Protein AF-A0A1G2ZWZ6-F1 (afdb_monomer_lite)

pLDDT: mean 87.04, std 11.81, range [47.56, 98.06]

Sequence (211 aa):
MNRKRKIIVVSAIGILALVLTTAWSVLAGAAWPPEPYQPCSLTGMWTVTSPQFGPGEFGVASYGTEDPTTGRVAGIVQSLGADPSFGGLAPDSEWMLPQYVTFVRTGHDTFQKTGIFYATNSAKPRAAVAWIFVLNLAAKFTDPDIYEWNGTLSVYSAVEHPGHVFGNLPDQDQDGDGLPDEGQQPILCMPMNGVCHRIGLLPPCEPTPIP

Structure (mmCIF, N/CA/C/O backbone):
data_AF-A0A1G2ZWZ6-F1
#
_entry.id   AF-A0A1G2ZWZ6-F1
#
loop_
_atom_site.group_PDB
_atom_site.id
_atom_site.type_symbol
_atom_site.label_atom_id
_atom_site.label_alt_id
_atom_site.label_comp_id
_atom_site.label_asym_id
_atom_site.label_entity_id
_atom_site.label_seq_id
_atom_site.pdbx_PDB_ins_code
_atom_site.Cartn_x
_atom_site.Cartn_y
_atom_site.Cartn_z
_atom_site.occupancy
_atom_site.B_iso_or_equiv
_atom_site.auth_seq_id
_atom_site.auth_comp_id
_atom_site.auth_asym_id
_atom_site.auth_atom_id
_atom_site.pdbx_PDB_model_num
ATOM 1 N N . MET A 1 1 ? -20.714 -4.293 75.282 1.00 58.47 1 MET A N 1
ATOM 2 C CA . MET A 1 1 ? -20.761 -3.054 74.465 1.00 58.47 1 MET A CA 1
ATOM 3 C C . MET A 1 1 ? -22.093 -2.339 74.697 1.00 58.47 1 MET A C 1
ATOM 5 O O . MET A 1 1 ? -23.129 -2.950 74.465 1.00 58.47 1 MET A O 1
ATOM 9 N N . ASN A 1 2 ? -22.076 -1.104 75.218 1.00 80.75 2 ASN A N 1
ATOM 10 C CA . ASN A 1 2 ? -23.279 -0.388 75.676 1.00 80.75 2 ASN A CA 1
ATOM 11 C C . ASN A 1 2 ? -24.214 -0.015 74.499 1.00 80.75 2 ASN A C 1
ATOM 13 O O . ASN A 1 2 ? -23.728 0.248 73.398 1.00 80.75 2 ASN A O 1
ATOM 17 N N . ARG A 1 3 ? -25.540 0.010 74.716 1.00 79.81 3 ARG A N 1
ATOM 18 C CA . ARG A 1 3 ? -26.595 0.153 73.680 1.00 79.81 3 ARG A CA 1
ATOM 19 C C . ARG A 1 3 ? -26.361 1.347 72.743 1.00 79.81 3 ARG A C 1
ATOM 21 O O . ARG A 1 3 ? -26.562 1.230 71.540 1.00 79.81 3 ARG A O 1
ATOM 28 N N . LYS A 1 4 ? -25.821 2.445 73.279 1.00 78.56 4 LYS A N 1
ATOM 29 C CA . LYS A 1 4 ? -25.440 3.655 72.528 1.00 78.56 4 LYS A CA 1
ATOM 30 C C . LYS A 1 4 ? -24.366 3.394 71.461 1.00 78.56 4 LYS A C 1
ATOM 32 O O . LYS A 1 4 ? -24.477 3.881 70.345 1.00 78.56 4 LYS A O 1
ATOM 37 N N . ARG A 1 5 ? -23.359 2.568 71.770 1.00 77.88 5 ARG A N 1
ATOM 38 C CA . ARG A 1 5 ? -22.248 2.252 70.855 1.00 77.88 5 ARG A CA 1
ATOM 39 C C .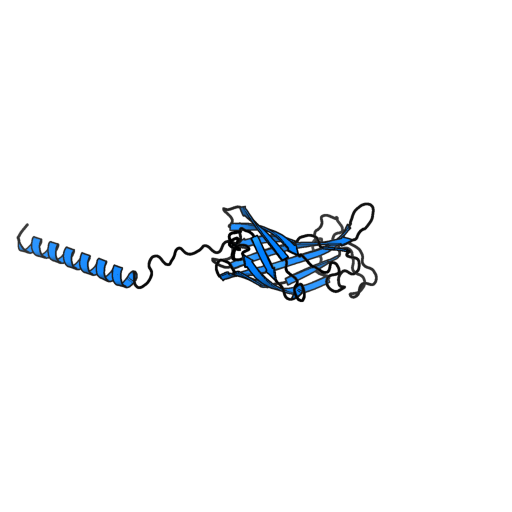 ARG A 1 5 ? -22.704 1.363 69.691 1.00 77.88 5 ARG A C 1
ATOM 41 O O . ARG A 1 5 ? -22.204 1.516 68.588 1.00 77.88 5 ARG A O 1
ATOM 48 N N . LYS A 1 6 ? -23.689 0.482 69.921 1.00 80.81 6 LYS A N 1
ATOM 49 C CA . LYS A 1 6 ? -24.314 -0.331 68.861 1.00 80.81 6 LYS A CA 1
ATOM 50 C C . LYS A 1 6 ? -25.102 0.530 67.870 1.00 80.81 6 LYS A C 1
ATOM 52 O O . LYS A 1 6 ? -24.969 0.327 66.672 1.00 80.81 6 LYS A O 1
ATOM 57 N N . ILE A 1 7 ? -25.868 1.504 68.366 1.00 85.06 7 ILE A N 1
ATOM 58 C CA . ILE A 1 7 ? -26.659 2.410 67.519 1.00 85.06 7 ILE A CA 1
ATOM 59 C C . ILE A 1 7 ? -25.743 3.232 66.605 1.00 85.06 7 ILE A C 1
ATOM 61 O O . ILE A 1 7 ? -25.972 3.272 65.404 1.00 85.06 7 ILE A O 1
ATOM 65 N N . ILE A 1 8 ? -24.658 3.797 67.147 1.00 86.25 8 ILE A N 1
ATOM 66 C CA . ILE A 1 8 ? -23.698 4.594 66.365 1.00 86.25 8 ILE A CA 1
ATOM 67 C C . ILE A 1 8 ? -23.077 3.774 65.227 1.00 86.25 8 ILE A C 1
ATOM 69 O O . ILE A 1 8 ? -22.993 4.256 64.103 1.00 86.25 8 ILE A O 1
ATOM 73 N N . VAL A 1 9 ? -22.679 2.527 65.498 1.00 87.06 9 VAL A N 1
ATOM 74 C CA . VAL A 1 9 ? -22.079 1.652 64.479 1.00 87.06 9 VAL A CA 1
ATOM 75 C C . VAL A 1 9 ? -23.081 1.320 63.371 1.00 87.06 9 VAL A C 1
ATOM 77 O O . VAL A 1 9 ? -22.736 1.408 62.198 1.00 87.06 9 VAL A O 1
ATOM 80 N N . VAL A 1 10 ? -24.328 0.996 63.721 1.00 86.69 10 VAL A N 1
ATOM 81 C CA . VAL A 1 10 ? -25.367 0.678 62.727 1.00 86.69 10 VAL A CA 1
ATOM 82 C C . VAL A 1 10 ? -25.710 1.900 61.873 1.00 86.69 10 VAL A C 1
ATOM 84 O O . VAL A 1 10 ? -25.814 1.779 60.655 1.00 86.69 10 VAL A O 1
ATOM 87 N N . SER A 1 11 ? -25.818 3.087 62.475 1.00 85.94 11 SER A N 1
ATOM 88 C CA . SER A 1 11 ? -26.051 4.330 61.734 1.00 85.94 11 SER A CA 1
ATOM 89 C C . SER A 1 11 ? -24.886 4.680 60.807 1.00 85.94 11 SER A C 1
ATOM 91 O O . SER A 1 11 ? -25.125 5.074 59.671 1.00 85.94 11 SER A O 1
ATOM 93 N N . ALA A 1 12 ? -23.637 4.489 61.243 1.00 89.12 12 ALA A N 1
ATOM 94 C CA . ALA A 1 12 ? -22.463 4.728 60.404 1.00 89.12 12 ALA A CA 1
ATOM 95 C C . ALA A 1 12 ? -22.416 3.782 59.194 1.00 89.12 12 ALA A C 1
ATOM 97 O O . ALA A 1 12 ? -22.146 4.230 58.083 1.00 89.12 12 ALA A O 1
ATOM 98 N N . ILE A 1 13 ? -22.742 2.498 59.387 1.00 90.50 13 ILE A N 1
ATOM 99 C CA . ILE A 1 13 ? -22.841 1.522 58.290 1.00 90.50 13 ILE A CA 1
ATOM 100 C C . ILE A 1 13 ? -23.967 1.908 57.326 1.00 90.50 13 ILE A C 1
ATOM 102 O O . ILE A 1 13 ? -23.766 1.879 56.115 1.00 90.50 13 ILE A O 1
ATOM 106 N N . GLY A 1 14 ? -25.128 2.315 57.849 1.00 90.75 14 GLY A N 1
ATOM 107 C CA . GLY A 1 14 ? -26.258 2.757 57.030 1.00 90.75 14 GLY A CA 1
ATOM 108 C C . GLY A 1 14 ? -25.926 3.983 56.178 1.00 90.75 14 GLY A C 1
ATOM 109 O O . GLY A 1 14 ? -26.213 3.994 54.985 1.00 90.75 14 GLY A O 1
ATOM 110 N N . ILE A 1 15 ? -25.259 4.982 56.761 1.00 89.12 15 ILE A N 1
ATOM 111 C CA . ILE A 1 15 ? -24.816 6.184 56.039 1.00 89.12 15 ILE A CA 1
ATOM 112 C C . ILE A 1 15 ? -23.763 5.822 54.988 1.00 89.12 15 ILE A C 1
ATOM 114 O O . ILE A 1 15 ? -23.860 6.284 53.856 1.00 89.12 15 ILE A O 1
ATOM 118 N N . LEU A 1 16 ? -22.793 4.967 55.320 1.00 90.19 16 LEU A N 1
ATOM 119 C CA . LEU A 1 16 ? -21.757 4.548 54.375 1.00 90.19 16 LEU A CA 1
ATOM 120 C C . LEU A 1 16 ? -22.353 3.792 53.178 1.00 90.19 16 LEU A C 1
ATOM 122 O O . LEU A 1 16 ? -21.988 4.065 52.039 1.00 90.19 16 LEU A O 1
ATOM 126 N N . ALA A 1 17 ? -23.307 2.890 53.422 1.00 86.88 17 ALA A N 1
ATOM 127 C CA . ALA A 1 17 ? -24.022 2.181 52.365 1.00 86.88 17 ALA A CA 1
ATOM 128 C C . ALA A 1 17 ? -24.838 3.140 51.482 1.00 86.88 17 ALA A C 1
ATOM 130 O O . ALA A 1 17 ? -24.852 2.999 50.258 1.00 86.88 17 ALA A O 1
ATOM 131 N N . LEU A 1 18 ? -25.474 4.148 52.085 1.00 86.75 18 LEU A N 1
ATOM 132 C CA . LEU A 1 18 ? -26.219 5.169 51.351 1.00 86.75 18 LEU A CA 1
ATOM 133 C C . LEU A 1 18 ? -25.292 6.015 50.464 1.00 86.75 18 LEU A C 1
ATOM 135 O O . LEU A 1 18 ? -25.601 6.239 49.298 1.00 86.75 18 LEU A O 1
ATOM 139 N N . VAL A 1 19 ? -24.135 6.438 50.984 1.00 86.00 19 VAL A N 1
ATOM 140 C CA . VAL A 1 19 ? -23.128 7.201 50.224 1.00 86.00 19 VAL A CA 1
ATOM 141 C C . VAL A 1 19 ? -22.539 6.362 49.092 1.00 86.00 19 VAL A C 1
ATOM 143 O O . VAL A 1 19 ? -22.418 6.857 47.979 1.00 86.00 19 VAL A O 1
ATOM 146 N N . LEU A 1 20 ? -22.225 5.087 49.331 1.00 84.44 20 LEU A N 1
ATOM 147 C CA . LEU A 1 20 ? -21.693 4.199 48.294 1.00 84.44 20 LEU A CA 1
ATOM 148 C C . LEU A 1 20 ? -22.701 3.965 47.166 1.00 84.44 20 LEU A C 1
ATOM 150 O O . LEU A 1 20 ? -22.334 4.032 46.000 1.00 84.44 20 LEU A O 1
ATOM 154 N N . THR A 1 21 ? -23.973 3.735 47.491 1.00 79.44 21 THR A N 1
ATOM 155 C CA . THR A 1 21 ? -25.019 3.487 46.482 1.00 79.44 21 THR A CA 1
ATOM 156 C C . THR A 1 21 ? -25.385 4.743 45.696 1.00 79.44 21 THR A C 1
ATOM 158 O O . THR A 1 21 ? -25.567 4.672 44.481 1.00 79.44 21 THR A O 1
ATOM 161 N N . THR A 1 22 ? -25.438 5.906 46.347 1.00 77.31 22 THR A N 1
ATOM 162 C CA . THR A 1 22 ? -25.674 7.189 45.662 1.00 77.31 22 THR A CA 1
ATOM 163 C C . THR A 1 22 ? -24.477 7.621 44.822 1.00 77.31 22 THR A C 1
ATOM 165 O O . THR A 1 22 ? -24.669 7.980 43.665 1.00 77.31 22 THR A O 1
ATOM 168 N N . ALA A 1 23 ? -23.247 7.505 45.333 1.00 74.94 23 ALA A N 1
ATOM 169 C CA . ALA A 1 23 ? -22.037 7.752 44.551 1.00 74.94 23 ALA A CA 1
ATOM 170 C C . ALA A 1 23 ? -21.949 6.809 43.345 1.00 74.94 23 ALA A C 1
ATOM 172 O O . ALA A 1 23 ? -21.650 7.260 42.246 1.00 74.94 23 ALA A O 1
ATOM 173 N N . TRP A 1 24 ? -22.287 5.527 43.520 1.00 70.94 24 TRP A N 1
ATOM 174 C CA . TRP A 1 24 ? -22.346 4.570 42.417 1.00 70.94 24 TRP A CA 1
ATOM 175 C C . TRP A 1 24 ? -23.413 4.939 41.389 1.00 70.94 24 TRP A C 1
ATOM 177 O O . TRP A 1 24 ? -23.147 4.876 40.201 1.00 70.94 24 TRP A O 1
ATOM 187 N N . SER A 1 25 ? -24.595 5.383 41.820 1.00 69.69 25 SER A N 1
ATOM 188 C CA . SER A 1 25 ? -25.680 5.781 40.910 1.00 69.69 25 SER A CA 1
ATOM 189 C C . SER A 1 25 ? -25.368 7.067 40.135 1.00 69.69 25 SER A C 1
ATOM 191 O O . SER A 1 25 ? -25.811 7.221 39.002 1.00 69.69 25 SER A O 1
ATOM 193 N N . VAL A 1 26 ? -24.592 7.983 40.727 1.00 69.56 26 VAL A N 1
ATOM 194 C CA . VAL A 1 26 ? -24.109 9.202 40.059 1.00 69.56 26 VAL A CA 1
ATOM 195 C C . VAL A 1 26 ? -22.955 8.886 39.104 1.00 69.56 26 VAL A C 1
ATOM 197 O O . VAL A 1 26 ? -22.936 9.397 37.989 1.00 69.56 26 VAL A O 1
ATOM 200 N N . LEU A 1 27 ? -22.016 8.021 39.504 1.00 64.56 27 LEU A N 1
ATOM 201 C CA . LEU A 1 27 ? -20.898 7.585 38.657 1.00 64.56 27 LEU A CA 1
ATOM 202 C C . LEU A 1 27 ? -21.343 6.662 37.514 1.00 64.56 27 LEU A C 1
ATOM 204 O O . LEU A 1 27 ? -20.757 6.702 36.440 1.00 64.56 27 LEU A O 1
ATOM 208 N N . ALA A 1 28 ? -22.385 5.858 37.726 1.00 60.25 28 ALA A N 1
ATOM 209 C CA . ALA A 1 28 ? -22.992 4.991 36.717 1.00 60.25 28 ALA A CA 1
ATOM 210 C C . ALA A 1 28 ? -24.058 5.711 35.868 1.00 60.25 28 ALA A C 1
ATOM 212 O O . ALA A 1 28 ? -24.811 5.058 35.143 1.00 60.25 28 ALA A O 1
ATOM 213 N N . GLY A 1 29 ? -24.149 7.044 35.964 1.00 47.81 29 GLY A N 1
ATOM 214 C CA . GLY A 1 29 ? -25.041 7.854 35.145 1.00 47.81 29 GLY A CA 1
ATOM 215 C C . GLY A 1 29 ? -24.863 7.565 33.650 1.00 47.81 29 GLY A C 1
ATOM 216 O O . GLY A 1 29 ? -23.760 7.658 33.127 1.00 47.81 29 GLY A O 1
ATOM 217 N N . ALA A 1 30 ? -25.982 7.216 33.004 1.00 51.56 30 ALA A N 1
ATOM 218 C CA . ALA A 1 30 ? -26.191 7.062 31.561 1.00 51.56 30 ALA A CA 1
ATOM 219 C C . ALA A 1 30 ? -25.084 6.307 30.787 1.00 51.56 30 ALA A C 1
ATOM 221 O O . ALA A 1 30 ? -24.327 6.919 30.043 1.00 51.56 30 ALA A O 1
ATOM 222 N N . ALA A 1 31 ? -25.105 4.969 30.885 1.00 54.91 31 ALA A N 1
ATOM 223 C CA . ALA A 1 31 ? -24.319 4.001 30.095 1.00 54.91 31 ALA A CA 1
ATOM 224 C C . ALA A 1 31 ? -22.968 3.565 30.696 1.00 54.91 31 ALA A C 1
ATOM 226 O O . ALA A 1 31 ? -21.911 3.723 30.087 1.00 54.91 31 ALA A O 1
ATOM 227 N N . TRP A 1 32 ? -23.021 2.931 31.877 1.00 47.56 32 TRP A N 1
ATOM 228 C CA . TRP A 1 32 ? -21.971 2.014 32.338 1.00 47.56 32 TRP A CA 1
ATOM 229 C C . TRP A 1 32 ? -22.519 0.567 32.383 1.00 47.56 32 TRP A C 1
ATOM 231 O O . TRP A 1 32 ? -23.500 0.330 33.091 1.00 47.56 32 TRP A O 1
ATOM 241 N N . PRO A 1 33 ? -21.915 -0.408 31.675 1.00 52.69 33 PRO A N 1
ATOM 242 C CA . PRO A 1 33 ? -20.754 -0.233 30.812 1.00 52.69 33 PRO A CA 1
ATOM 243 C C . PRO A 1 33 ? -21.121 0.636 29.610 1.00 52.69 33 PRO A C 1
ATOM 245 O O . PRO A 1 33 ? -22.280 0.597 29.189 1.00 52.69 33 PRO A O 1
ATOM 248 N N . PRO A 1 34 ? -20.171 1.412 29.054 1.00 56.31 34 PRO A N 1
ATOM 249 C CA . PRO A 1 34 ? -20.336 1.857 27.677 1.00 56.31 34 PRO A CA 1
ATOM 250 C C . PRO A 1 34 ? -20.684 0.611 26.854 1.00 56.31 34 PRO A C 1
ATOM 252 O O . PRO A 1 34 ? -20.175 -0.472 27.171 1.00 56.31 34 PRO A O 1
ATOM 255 N N . GLU A 1 35 ? -21.579 0.733 25.865 1.00 51.75 35 GLU A N 1
ATOM 256 C CA . GLU A 1 35 ? -21.830 -0.346 24.897 1.00 51.75 35 GLU A CA 1
ATOM 257 C C . GLU A 1 35 ? -20.514 -1.057 24.575 1.00 51.75 35 GLU A C 1
ATOM 259 O O . GLU A 1 35 ? -19.498 -0.357 24.492 1.00 51.75 35 GLU A O 1
ATOM 264 N N . PRO A 1 36 ? -20.485 -2.404 24.479 1.00 53.75 36 PRO A N 1
ATOM 265 C CA . PRO A 1 36 ? -19.237 -3.139 24.327 1.00 53.75 36 PRO A CA 1
ATOM 266 C C . PRO A 1 36 ? -18.437 -2.477 23.216 1.00 53.75 36 PRO A C 1
ATOM 268 O O . PRO A 1 36 ? -18.849 -2.521 22.060 1.00 53.75 36 PRO A O 1
ATOM 271 N N . TYR A 1 37 ? -17.364 -1.785 23.618 1.00 53.78 37 TYR A N 1
ATOM 272 C CA . TYR A 1 37 ? -16.575 -0.927 22.746 1.00 53.78 37 TYR A CA 1
ATOM 273 C C . TYR A 1 37 ? -16.187 -1.810 21.575 1.00 53.78 37 TYR A C 1
ATOM 275 O O . TYR A 1 37 ? -15.431 -2.760 21.784 1.00 53.78 37 TYR A O 1
ATOM 283 N N . GLN A 1 38 ? -16.774 -1.602 20.393 1.00 61.41 38 GLN A N 1
ATOM 284 C CA . GLN A 1 38 ? -16.418 -2.441 19.262 1.00 61.41 38 GLN A CA 1
ATOM 285 C C . GLN A 1 38 ? -14.954 -2.131 18.963 1.00 61.41 38 GLN A C 1
ATOM 287 O O . GLN A 1 38 ? -14.633 -0.991 18.615 1.00 61.41 38 GLN A O 1
ATOM 292 N N . PRO A 1 39 ? -14.036 -3.087 19.181 1.00 72.19 39 PRO A N 1
ATOM 293 C CA . PRO A 1 39 ? -12.628 -2.798 19.021 1.00 72.19 39 PRO A CA 1
ATOM 294 C C . PRO A 1 39 ? -12.384 -2.491 17.545 1.00 72.19 39 PRO A C 1
ATOM 296 O O . PRO A 1 39 ? -12.668 -3.326 16.686 1.00 72.19 39 PRO A O 1
ATOM 299 N N . CYS A 1 40 ? -11.855 -1.300 17.248 1.00 85.88 40 CYS A N 1
ATOM 300 C CA . CYS A 1 40 ? -11.465 -0.925 15.892 1.00 85.88 40 CYS A CA 1
ATOM 301 C C . CYS A 1 40 ? -10.419 -1.931 15.396 1.00 85.88 40 CYS A C 1
ATOM 303 O O . CYS A 1 40 ? -9.267 -1.920 15.846 1.00 85.88 40 CYS A O 1
ATOM 305 N N . SER A 1 41 ? -10.837 -2.844 14.522 1.00 89.81 41 SER A N 1
ATOM 306 C CA . SER A 1 41 ? -10.032 -3.967 14.050 1.00 89.81 41 SER A CA 1
ATOM 307 C C . SER A 1 41 ? -9.845 -3.866 12.549 1.00 89.81 41 SER A C 1
ATOM 309 O O . SER A 1 41 ? -10.823 -3.871 11.808 1.00 89.81 41 SER A O 1
ATOM 311 N N . LEU A 1 42 ? -8.594 -3.814 12.091 1.00 92.44 42 LEU A N 1
ATOM 312 C CA . LEU A 1 42 ? -8.281 -3.847 10.661 1.00 92.44 42 LEU A CA 1
ATOM 313 C C . LEU A 1 42 ? -8.500 -5.228 10.042 1.00 92.44 42 LEU A C 1
ATOM 315 O O . LEU A 1 42 ? -8.715 -5.317 8.841 1.00 92.44 42 LEU A O 1
ATOM 319 N N . THR A 1 43 ? -8.454 -6.305 10.825 1.00 93.06 43 THR A N 1
ATOM 320 C CA . THR A 1 43 ? -8.572 -7.665 10.290 1.00 93.06 43 THR A CA 1
ATOM 321 C C . THR A 1 43 ? -9.898 -7.844 9.546 1.00 93.06 43 THR A C 1
ATOM 323 O O . THR A 1 43 ? -10.956 -7.427 10.029 1.00 93.06 43 THR A O 1
ATOM 326 N N . GLY A 1 44 ? -9.840 -8.475 8.373 1.00 93.00 44 GLY A N 1
ATOM 327 C CA . GLY A 1 44 ? -10.994 -8.745 7.519 1.00 93.00 44 GLY A CA 1
ATOM 328 C C . GLY A 1 44 ? -10.867 -8.165 6.111 1.00 93.00 44 GLY A C 1
ATOM 329 O O . GLY A 1 44 ? -9.778 -7.824 5.650 1.00 93.00 44 GLY A O 1
ATOM 330 N N . MET A 1 45 ? -12.011 -8.095 5.434 1.00 94.81 45 MET A N 1
ATOM 331 C CA . MET A 1 45 ? -12.138 -7.673 4.040 1.00 94.81 45 MET A CA 1
ATOM 332 C C . MET A 1 45 ? -12.691 -6.249 3.952 1.00 94.81 45 MET A C 1
ATOM 334 O O . MET A 1 45 ? -13.639 -5.907 4.662 1.00 94.81 45 MET A O 1
ATOM 338 N N . TRP A 1 46 ? -12.144 -5.440 3.048 1.00 95.44 46 TRP A N 1
ATOM 339 C CA . TRP A 1 46 ? -12.495 -4.028 2.890 1.00 95.44 46 TRP A CA 1
ATOM 340 C C . TRP A 1 46 ? -12.592 -3.635 1.421 1.00 95.44 46 TRP A C 1
ATOM 342 O O . TRP A 1 46 ? -11.824 -4.120 0.594 1.00 95.44 46 TRP A O 1
ATOM 352 N N . THR A 1 47 ? -13.493 -2.717 1.092 1.00 94.50 47 THR A N 1
ATOM 353 C CA . THR A 1 47 ? -13.410 -1.938 -0.145 1.00 94.50 47 THR A CA 1
ATOM 354 C C . THR A 1 47 ? -12.565 -0.704 0.113 1.00 94.50 47 THR A C 1
ATOM 356 O O . THR A 1 47 ? -12.737 -0.059 1.145 1.00 94.50 47 THR A O 1
ATOM 359 N N . VAL A 1 48 ? -11.701 -0.352 -0.830 1.00 94.00 48 VAL A N 1
ATOM 360 C CA . VAL A 1 48 ? -10.818 0.815 -0.761 1.00 94.00 48 VAL A CA 1
ATOM 361 C C . VAL A 1 48 ? -11.181 1.763 -1.890 1.00 94.00 48 VAL A C 1
ATOM 363 O O . VAL A 1 48 ? -11.198 1.353 -3.049 1.00 94.00 48 VAL A O 1
ATOM 366 N N . THR A 1 49 ? -11.421 3.029 -1.577 1.00 92.06 49 THR A N 1
ATOM 367 C CA . THR A 1 49 ? -11.614 4.082 -2.577 1.00 92.06 49 THR A CA 1
ATOM 368 C C . THR A 1 49 ? -10.628 5.214 -2.334 1.00 92.06 49 THR A C 1
ATOM 370 O O . THR A 1 49 ? -10.269 5.536 -1.199 1.00 92.06 49 THR A O 1
ATOM 373 N N . SER A 1 50 ? -10.139 5.802 -3.419 1.00 88.06 50 SER A N 1
ATOM 374 C CA . SER A 1 50 ? -9.155 6.877 -3.387 1.00 88.06 50 SER A CA 1
ATOM 375 C C . SER A 1 50 ? -9.364 7.764 -4.609 1.00 88.06 50 SER A C 1
ATOM 377 O O . SER A 1 50 ? -9.482 7.230 -5.712 1.00 88.06 50 SER A O 1
ATOM 379 N N . PRO A 1 51 ? -9.386 9.101 -4.461 1.00 81.81 51 PRO A N 1
ATOM 380 C CA . PRO A 1 51 ? -9.438 10.002 -5.611 1.00 81.81 51 PRO A CA 1
ATOM 381 C C . PRO A 1 51 ? -8.294 9.765 -6.604 1.00 81.81 51 PRO A C 1
ATOM 383 O O . PRO A 1 51 ? -8.463 9.996 -7.797 1.00 81.81 51 PRO A O 1
ATOM 386 N N . GLN A 1 52 ? -7.145 9.287 -6.117 1.00 77.06 52 GLN A N 1
ATOM 387 C CA . GLN A 1 52 ? -5.955 9.013 -6.916 1.00 77.06 52 GLN A CA 1
ATOM 388 C C . GLN A 1 52 ? -6.066 7.741 -7.769 1.00 77.06 52 GLN A C 1
ATOM 390 O O . GLN A 1 52 ? -5.273 7.586 -8.688 1.00 77.06 52 GLN A O 1
ATOM 395 N N . PHE A 1 53 ? -7.037 6.857 -7.506 1.00 71.75 53 PHE A N 1
ATOM 396 C CA . PHE A 1 53 ? -7.359 5.770 -8.436 1.00 71.75 53 PHE A CA 1
ATOM 397 C C . PHE A 1 53 ? -8.153 6.283 -9.644 1.00 71.75 53 PHE A C 1
ATOM 399 O O . PHE A 1 53 ? -8.174 5.653 -10.678 1.00 71.75 53 PHE A O 1
ATOM 406 N N . GLY A 1 54 ? -8.759 7.467 -9.573 1.00 70.88 54 GLY A N 1
ATOM 407 C CA . GLY A 1 54 ? -9.590 7.990 -10.652 1.00 70.88 54 GLY A CA 1
ATOM 408 C C . GLY A 1 54 ? -11.077 7.650 -10.488 1.00 70.88 54 GLY A C 1
ATOM 409 O O . GLY A 1 54 ? -11.486 6.966 -9.544 1.00 70.88 54 GLY A O 1
ATOM 410 N N . PRO A 1 55 ? -11.944 8.213 -11.350 1.00 70.88 55 PRO A N 1
ATOM 411 C CA . PRO A 1 55 ? -13.387 8.163 -11.149 1.00 70.88 55 PRO A CA 1
ATOM 412 C C . PRO A 1 55 ? -13.936 6.736 -11.243 1.00 70.88 55 PRO A C 1
ATOM 414 O O . PRO A 1 55 ? -13.858 6.100 -12.288 1.00 70.88 55 PRO A O 1
ATOM 417 N N . GLY A 1 56 ? -14.564 6.261 -10.164 1.00 71.69 56 GLY A N 1
ATOM 418 C CA . GLY A 1 56 ? -15.223 4.950 -10.133 1.00 71.69 56 GLY A CA 1
ATOM 419 C C . GLY A 1 56 ? -14.284 3.762 -9.915 1.00 71.69 56 GLY A C 1
ATOM 420 O O . GLY A 1 56 ? -14.760 2.629 -9.852 1.00 71.69 56 GLY A O 1
ATOM 421 N N . GLU A 1 57 ? -12.983 4.000 -9.750 1.00 80.88 57 GLU A N 1
ATOM 422 C CA . GLU A 1 57 ? -12.043 2.948 -9.386 1.00 80.88 57 GLU A CA 1
ATOM 423 C C . GLU A 1 57 ? -12.097 2.638 -7.887 1.00 80.88 57 GLU A C 1
ATOM 425 O O . GLU A 1 57 ? -12.156 3.521 -7.025 1.00 80.88 57 GLU A O 1
ATOM 430 N N . PHE A 1 58 ? -12.057 1.347 -7.571 1.00 89.62 58 PHE A N 1
ATOM 431 C CA . PHE A 1 58 ? -11.971 0.851 -6.207 1.00 89.62 58 PHE A CA 1
ATOM 432 C C . PHE A 1 58 ? -11.088 -0.395 -6.143 1.00 89.62 58 PHE A C 1
ATOM 434 O O . PHE A 1 58 ? -10.853 -1.091 -7.137 1.00 89.62 58 PHE A O 1
ATOM 441 N N . GLY A 1 59 ? -10.584 -0.665 -4.947 1.00 92.19 59 GLY A N 1
ATOM 442 C CA . GLY A 1 59 ? -9.837 -1.868 -4.629 1.00 92.19 59 GLY A CA 1
ATOM 443 C C . GLY A 1 59 ? -10.553 -2.725 -3.598 1.00 92.19 59 GLY A C 1
ATOM 444 O O . GLY A 1 59 ? -11.456 -2.274 -2.892 1.00 92.19 59 GLY A O 1
ATOM 445 N N . VAL A 1 60 ? -10.108 -3.968 -3.492 1.00 94.81 60 VAL A N 1
ATOM 446 C CA . VAL A 1 60 ? -10.472 -4.881 -2.413 1.00 94.81 60 VAL A CA 1
ATOM 447 C C . VAL A 1 60 ? -9.224 -5.161 -1.600 1.00 94.81 60 VAL A C 1
ATOM 449 O O . VAL A 1 60 ? -8.185 -5.525 -2.148 1.00 94.81 60 VAL A O 1
ATOM 452 N N . ALA A 1 61 ? -9.325 -4.994 -0.290 1.00 96.25 61 ALA A N 1
ATOM 453 C CA . ALA A 1 61 ? -8.264 -5.317 0.637 1.00 96.25 61 ALA A CA 1
ATOM 454 C C . ALA A 1 61 ? -8.640 -6.497 1.529 1.00 96.25 61 ALA A C 1
ATOM 456 O O . ALA A 1 61 ? -9.788 -6.629 1.951 1.00 96.25 61 ALA A O 1
ATOM 457 N N . SER A 1 62 ? -7.647 -7.323 1.836 1.00 96.50 62 SER A N 1
ATOM 458 C CA . SER A 1 62 ? -7.739 -8.432 2.780 1.00 96.50 62 SER A CA 1
ATOM 459 C C . SER A 1 62 ? -6.614 -8.302 3.789 1.00 96.50 62 SER A C 1
ATOM 461 O O . SER A 1 62 ? -5.443 -8.356 3.407 1.00 96.50 62 SER A O 1
ATOM 463 N N . TYR A 1 63 ? -6.960 -8.160 5.065 1.00 96.19 63 TYR A N 1
ATOM 464 C CA . TYR A 1 63 ? -6.006 -7.966 6.152 1.00 96.19 63 TYR A CA 1
ATOM 465 C C . TYR A 1 63 ? -6.098 -9.085 7.187 1.00 96.19 63 TYR A C 1
ATOM 467 O O . TYR A 1 63 ? -7.187 -9.445 7.643 1.00 96.19 63 TYR A O 1
ATOM 475 N N . GLY A 1 64 ? -4.942 -9.605 7.585 1.00 94.38 64 GLY A N 1
ATOM 476 C CA . GLY A 1 64 ? -4.770 -10.622 8.614 1.00 94.38 64 GLY A CA 1
ATOM 477 C C . GLY A 1 64 ? -3.854 -10.131 9.730 1.00 94.38 64 GLY A C 1
ATOM 478 O O . GLY A 1 64 ? -2.951 -9.325 9.512 1.00 94.38 64 GLY A O 1
ATOM 479 N N . THR A 1 65 ? -4.079 -10.619 10.946 1.00 91.88 65 THR A N 1
ATOM 480 C CA . THR A 1 65 ? -3.149 -10.380 12.052 1.00 91.88 65 THR A CA 1
ATOM 481 C C . THR A 1 65 ? -1.835 -11.098 11.759 1.00 91.88 65 THR A C 1
ATOM 483 O O . THR A 1 65 ? -1.834 -12.309 11.554 1.00 91.88 65 THR A O 1
ATOM 486 N N . GLU A 1 66 ? -0.734 -10.352 11.729 1.00 87.88 66 GLU A N 1
ATOM 487 C CA . GLU A 1 66 ? 0.607 -10.909 11.526 1.00 87.88 66 GLU A CA 1
ATOM 488 C C . GLU A 1 66 ? 1.147 -11.454 12.851 1.00 87.88 66 GLU A C 1
ATOM 490 O O . GLU A 1 66 ? 1.518 -12.620 12.954 1.00 87.88 66 GLU A O 1
ATOM 495 N N . ASP A 1 67 ? 1.098 -10.618 13.891 1.00 79.94 67 ASP A N 1
ATOM 496 C CA . ASP A 1 67 ? 1.455 -10.981 15.257 1.00 79.94 67 ASP A CA 1
ATOM 497 C C . ASP A 1 67 ? 0.446 -10.338 16.233 1.00 79.94 67 ASP A C 1
ATOM 499 O O . ASP A 1 67 ? 0.347 -9.102 16.322 1.00 79.94 67 ASP A O 1
ATOM 503 N N . PRO A 1 68 ? -0.336 -11.157 16.967 1.00 71.56 68 PRO A N 1
ATOM 504 C CA . PRO A 1 68 ? -1.348 -10.665 17.895 1.00 71.56 68 PRO A CA 1
ATOM 505 C C . PRO A 1 68 ? -0.752 -9.933 19.104 1.00 71.56 68 PRO A C 1
ATOM 507 O O . PRO A 1 68 ? -1.459 -9.160 19.748 1.00 71.56 68 PRO A O 1
ATOM 510 N N . THR A 1 69 ? 0.529 -10.140 19.419 1.00 76.31 69 THR A N 1
ATOM 511 C CA . THR A 1 69 ? 1.207 -9.506 20.558 1.00 76.31 69 THR A CA 1
ATOM 512 C C . THR A 1 69 ? 1.708 -8.102 20.236 1.00 76.31 69 THR A C 1
ATOM 514 O O . THR A 1 69 ? 1.706 -7.233 21.106 1.00 76.31 69 THR A O 1
ATOM 517 N N . THR A 1 70 ? 2.076 -7.844 18.979 1.00 73.94 70 THR A N 1
ATOM 518 C CA . THR A 1 70 ? 2.583 -6.536 18.539 1.00 73.94 70 THR A CA 1
ATOM 519 C C . THR A 1 70 ? 1.491 -5.632 17.976 1.00 73.94 70 THR A C 1
ATOM 521 O O . THR A 1 70 ? 1.769 -4.491 17.614 1.00 73.94 70 THR A O 1
ATOM 524 N N . GLY A 1 71 ? 0.260 -6.138 17.832 1.00 79.25 71 GLY A N 1
ATOM 525 C CA . GLY A 1 71 ? -0.833 -5.408 17.187 1.00 79.25 71 GLY A CA 1
ATOM 526 C C . GLY A 1 71 ? -0.548 -5.093 15.716 1.00 79.25 71 GLY A C 1
ATOM 527 O O . GLY A 1 71 ? -1.020 -4.071 15.210 1.00 79.25 71 GLY A O 1
ATOM 528 N N . ARG A 1 72 ? 0.253 -5.942 15.053 1.00 91.50 72 ARG A N 1
ATOM 529 C CA . ARG A 1 72 ? 0.604 -5.802 13.637 1.00 91.50 72 ARG A CA 1
ATOM 530 C C . ARG A 1 72 ? -0.394 -6.547 12.770 1.00 91.50 72 ARG A C 1
ATOM 532 O O . ARG A 1 72 ? -0.800 -7.670 13.076 1.00 91.50 72 ARG A O 1
ATOM 539 N N . VAL A 1 73 ? -0.785 -5.902 11.685 1.00 94.50 73 VAL A N 1
ATOM 540 C CA . VAL A 1 73 ? -1.718 -6.443 10.701 1.00 94.50 73 VAL A CA 1
ATOM 541 C C . VAL A 1 73 ? -1.059 -6.311 9.343 1.00 94.50 73 VAL A C 1
ATOM 543 O O . VAL A 1 73 ? -0.584 -5.236 9.004 1.00 94.50 73 VAL A O 1
ATOM 546 N N . ALA A 1 74 ? -1.040 -7.379 8.565 1.00 96.69 74 ALA A N 1
ATOM 547 C CA . ALA A 1 74 ? -0.506 -7.373 7.214 1.00 96.69 74 ALA A CA 1
ATOM 548 C C . ALA A 1 74 ? -1.600 -7.766 6.227 1.00 96.69 74 ALA A C 1
ATOM 550 O O . ALA A 1 74 ? -2.616 -8.363 6.595 1.00 96.69 74 ALA A O 1
ATOM 551 N N . GLY A 1 75 ? -1.411 -7.450 4.956 1.00 96.81 75 GLY A N 1
ATOM 552 C CA . GLY A 1 75 ? -2.302 -7.967 3.940 1.00 96.81 75 GLY A CA 1
ATOM 553 C C . GLY A 1 75 ? -2.063 -7.409 2.560 1.00 96.81 75 GLY A C 1
ATOM 554 O O . GLY A 1 75 ? -0.996 -6.878 2.254 1.00 96.81 75 GLY A O 1
ATOM 555 N N . ILE A 1 76 ? -3.078 -7.586 1.724 1.00 97.44 76 ILE A N 1
ATOM 556 C CA . ILE A 1 76 ? -2.999 -7.318 0.295 1.00 97.44 76 ILE A CA 1
ATOM 557 C C . ILE A 1 76 ? -4.137 -6.386 -0.108 1.00 97.44 76 ILE A C 1
ATOM 559 O O . ILE A 1 76 ? -5.263 -6.552 0.362 1.00 97.44 76 ILE A O 1
ATOM 563 N N . VAL A 1 77 ? -3.852 -5.421 -0.980 1.00 95.81 77 VAL A N 1
ATOM 564 C CA . VAL A 1 77 ? -4.853 -4.576 -1.643 1.00 95.81 77 VAL A CA 1
ATOM 565 C C . VAL A 1 77 ? -4.776 -4.805 -3.146 1.00 95.81 77 VAL A C 1
ATOM 567 O O . VAL A 1 77 ? -3.757 -4.521 -3.767 1.00 95.81 77 VAL A O 1
ATOM 570 N N . GLN A 1 78 ? -5.858 -5.298 -3.736 1.00 94.00 78 GLN A N 1
ATOM 571 C CA . GLN A 1 78 ? -5.995 -5.460 -5.178 1.00 94.00 78 GLN A CA 1
ATOM 572 C C . GLN A 1 78 ? -6.859 -4.334 -5.737 1.00 94.00 78 GLN A C 1
ATOM 574 O O . GLN A 1 78 ? -8.046 -4.255 -5.422 1.00 94.00 78 GLN A O 1
ATOM 579 N N . SER A 1 79 ? -6.297 -3.502 -6.608 1.00 90.00 79 SER A N 1
ATOM 580 C CA . SER A 1 79 ? -7.089 -2.565 -7.410 1.00 90.00 79 SER A CA 1
ATOM 581 C C . SER A 1 79 ? -7.805 -3.320 -8.533 1.00 90.00 79 SER A C 1
ATOM 583 O O . SER A 1 79 ? -7.190 -4.161 -9.191 1.00 90.00 79 SER A O 1
ATOM 585 N N . LEU A 1 80 ? -9.096 -3.050 -8.751 1.00 87.81 80 LEU A N 1
ATOM 586 C CA . LEU A 1 80 ? -9.905 -3.774 -9.746 1.00 87.81 80 LEU A CA 1
ATOM 587 C C . LEU A 1 80 ? -9.989 -3.085 -11.115 1.00 87.81 80 LEU A C 1
ATOM 589 O O . LEU A 1 80 ? -10.517 -3.675 -12.053 1.00 87.81 80 LEU A O 1
ATOM 593 N N . GLY A 1 81 ? -9.469 -1.865 -11.239 1.00 83.19 81 GLY A N 1
ATOM 594 C CA . GLY A 1 81 ? -9.495 -1.097 -12.486 1.00 83.19 81 GLY A CA 1
ATOM 595 C C . GLY A 1 81 ? -8.265 -0.226 -12.709 1.00 83.19 81 GLY A C 1
ATOM 596 O O . GLY A 1 81 ? -8.333 0.646 -13.558 1.00 83.19 81 GLY A O 1
ATOM 597 N N . ALA A 1 82 ? -7.177 -0.461 -11.967 1.00 83.06 82 ALA A N 1
ATOM 598 C CA . ALA A 1 82 ? -6.013 0.417 -11.999 1.00 83.06 82 ALA A CA 1
ATOM 599 C C . ALA A 1 82 ? -5.407 0.522 -13.400 1.00 83.06 82 ALA A C 1
ATOM 601 O O . ALA A 1 82 ? -5.069 -0.494 -14.012 1.00 83.06 82 ALA A O 1
ATOM 602 N N . ASP A 1 83 ? -5.197 1.757 -13.848 1.00 87.19 83 ASP A N 1
ATOM 603 C CA . ASP A 1 83 ? -4.340 2.069 -14.987 1.00 87.19 83 ASP A CA 1
ATOM 604 C C . ASP A 1 83 ? -2.888 1.643 -14.678 1.00 87.19 83 ASP A C 1
ATOM 606 O O . ASP A 1 83 ? -2.244 2.250 -13.813 1.00 87.19 83 ASP A O 1
ATOM 610 N N . PRO A 1 84 ? -2.341 0.621 -15.366 1.00 87.19 84 PRO A N 1
ATOM 611 C CA . PRO A 1 84 ? -0.982 0.151 -15.117 1.00 87.19 84 PRO A CA 1
ATOM 612 C C . PRO A 1 84 ? 0.068 1.208 -15.464 1.00 87.19 84 PRO A C 1
ATOM 614 O O . PRO A 1 84 ? 1.147 1.189 -14.879 1.00 87.19 84 PRO A O 1
ATOM 617 N N . SER A 1 85 ? -0.255 2.163 -16.345 1.00 88.19 85 SER A N 1
ATOM 618 C CA . SER A 1 85 ? 0.637 3.273 -16.678 1.00 88.19 85 SER A CA 1
ATOM 619 C C . SER A 1 85 ? 0.644 4.382 -15.629 1.00 88.19 85 SER A C 1
ATOM 621 O O . SER A 1 85 ? 1.435 5.319 -15.733 1.00 88.19 85 SER A O 1
ATOM 623 N N . PHE A 1 86 ? -0.238 4.297 -14.627 1.00 87.06 86 PHE A N 1
ATOM 624 C CA . PHE A 1 86 ? -0.379 5.275 -13.555 1.00 87.06 86 PHE A CA 1
ATOM 625 C C . PHE A 1 86 ? -0.518 6.712 -14.096 1.00 87.06 86 PHE A C 1
ATOM 627 O O . PHE A 1 86 ? 0.247 7.615 -13.753 1.00 87.06 86 PHE A O 1
ATOM 634 N N . GLY A 1 87 ? -1.464 6.923 -15.017 1.00 85.69 87 GLY A N 1
ATOM 635 C CA . GLY A 1 87 ? -1.685 8.214 -15.667 1.00 85.69 87 GLY A CA 1
ATOM 636 C C . GLY A 1 87 ? -0.566 8.613 -16.634 1.00 85.69 87 GLY A C 1
ATOM 637 O O . GLY A 1 87 ? -0.311 9.804 -16.813 1.00 85.69 87 GLY A O 1
ATOM 638 N N . GLY A 1 88 ? 0.121 7.635 -17.233 1.00 87.62 88 GLY A N 1
ATOM 639 C CA . GLY A 1 88 ? 1.261 7.838 -18.132 1.00 87.62 88 GLY A CA 1
ATOM 640 C C . GLY A 1 88 ? 2.604 8.078 -17.435 1.00 87.62 88 GLY A C 1
ATOM 641 O O . GLY A 1 88 ? 3.585 8.360 -18.121 1.00 87.62 88 GLY A O 1
ATOM 642 N N . LEU A 1 89 ? 2.665 7.967 -16.103 1.00 86.75 89 LEU A N 1
ATOM 643 C CA . LEU A 1 89 ? 3.910 8.026 -15.332 1.00 86.75 89 LEU A CA 1
ATOM 644 C C . LEU A 1 89 ? 4.829 6.834 -15.612 1.00 86.75 89 LEU A C 1
ATOM 646 O O . LEU A 1 89 ? 6.041 6.977 -15.567 1.00 86.75 89 LEU A O 1
ATOM 650 N N . ALA A 1 90 ? 4.243 5.673 -15.867 1.00 89.50 90 ALA A N 1
ATOM 651 C CA . ALA A 1 90 ? 4.923 4.410 -16.092 1.00 89.50 90 ALA A CA 1
ATOM 652 C C . ALA A 1 90 ? 4.506 3.858 -17.466 1.00 89.50 90 ALA A C 1
ATOM 654 O O . ALA A 1 90 ? 3.824 2.838 -17.547 1.00 89.50 90 ALA A O 1
ATOM 655 N N . PRO A 1 91 ? 4.815 4.558 -18.573 1.00 89.81 91 PRO A N 1
ATOM 656 C CA . PRO A 1 91 ? 4.210 4.288 -19.882 1.00 89.81 91 PRO A CA 1
ATOM 657 C C . PRO A 1 91 ? 4.560 2.911 -20.464 1.00 89.81 91 PRO A C 1
ATOM 659 O O . PRO A 1 91 ? 3.893 2.445 -21.384 1.00 89.81 91 PRO A O 1
ATOM 662 N N . ASP A 1 92 ? 5.607 2.272 -19.956 1.00 89.69 92 ASP A N 1
ATOM 663 C CA . ASP A 1 92 ? 6.057 0.932 -20.325 1.00 89.69 92 ASP A CA 1
ATOM 664 C C . ASP A 1 92 ? 5.449 -0.178 -19.451 1.00 89.69 92 ASP A C 1
ATOM 666 O O . ASP A 1 92 ? 5.684 -1.360 -19.702 1.00 89.69 92 ASP A O 1
ATOM 670 N N . SER A 1 93 ? 4.666 0.185 -18.435 1.00 92.25 93 SER A N 1
ATOM 671 C CA . SER A 1 93 ? 4.010 -0.767 -17.547 1.00 92.25 93 SER A CA 1
ATOM 672 C C . SER A 1 93 ? 2.736 -1.332 -18.154 1.00 92.25 93 SER A C 1
ATOM 674 O O . SER A 1 93 ? 1.853 -0.610 -18.611 1.00 92.25 93 SER A O 1
ATOM 676 N N . GLU A 1 94 ? 2.619 -2.654 -18.093 1.00 92.56 94 GLU A N 1
ATOM 677 C CA . GLU A 1 94 ? 1.480 -3.403 -18.626 1.00 92.56 94 GLU A CA 1
ATOM 678 C C . GLU A 1 94 ? 0.591 -3.970 -17.519 1.00 92.56 94 GLU A C 1
ATOM 680 O O . GLU A 1 94 ? -0.608 -4.158 -17.722 1.00 92.56 94 GLU A O 1
ATOM 685 N N . TRP A 1 95 ? 1.161 -4.219 -16.337 1.00 90.56 95 TRP A N 1
ATOM 686 C CA . TRP A 1 95 ? 0.445 -4.791 -15.202 1.00 90.56 95 TRP A CA 1
ATOM 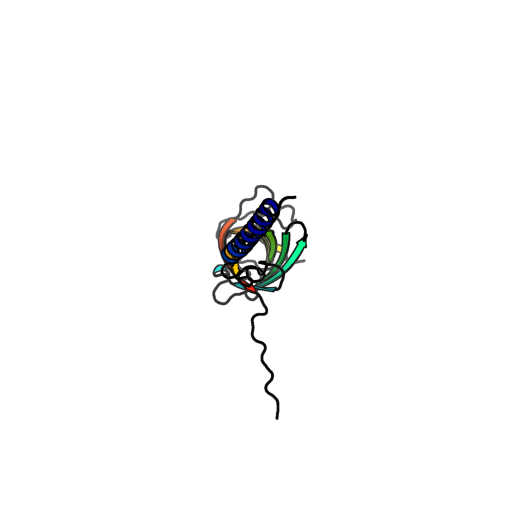687 C C . TRP A 1 95 ? 0.842 -4.117 -13.901 1.00 90.56 95 TRP A C 1
ATOM 689 O O . TRP A 1 95 ? 2.029 -3.971 -13.615 1.00 90.56 95 TRP A O 1
ATOM 699 N N . MET A 1 96 ? -0.157 -3.804 -13.079 1.00 90.56 96 MET A N 1
ATOM 700 C CA . MET A 1 96 ? 0.035 -3.388 -11.694 1.00 90.56 96 MET A CA 1
ATOM 701 C C . MET A 1 96 ? -0.181 -4.590 -10.773 1.00 90.56 96 MET A C 1
ATOM 703 O O . MET A 1 96 ? -1.257 -5.197 -10.772 1.00 90.56 96 MET A O 1
ATOM 707 N N . LEU A 1 97 ? 0.839 -4.950 -9.999 1.00 93.06 97 LEU A N 1
ATOM 708 C CA . LEU A 1 97 ? 0.736 -6.004 -8.996 1.00 93.06 97 LEU A CA 1
ATOM 709 C C . LEU A 1 97 ? -0.077 -5.524 -7.779 1.00 93.06 97 LEU A C 1
ATOM 711 O O . LEU A 1 97 ? -0.181 -4.317 -7.537 1.00 93.06 97 LEU A O 1
ATOM 715 N N . PRO A 1 98 ? -0.656 -6.453 -6.992 1.00 95.06 98 PRO A N 1
ATOM 716 C CA . PRO A 1 98 ? -1.314 -6.096 -5.742 1.00 95.06 98 PRO A CA 1
ATOM 717 C C . PRO A 1 98 ? -0.375 -5.334 -4.798 1.00 95.06 98 PRO A C 1
ATOM 719 O O . PRO A 1 98 ? 0.838 -5.540 -4.801 1.00 95.06 98 PRO A O 1
ATOM 722 N N . GLN A 1 99 ? -0.952 -4.509 -3.926 1.00 95.62 99 GLN A N 1
ATOM 723 C CA . GLN A 1 99 ? -0.207 -3.857 -2.854 1.00 95.62 99 GLN A CA 1
ATOM 724 C C . GLN A 1 99 ? -0.025 -4.789 -1.677 1.00 95.62 99 GLN A C 1
ATOM 726 O O . GLN A 1 99 ? -1.006 -5.317 -1.162 1.00 95.62 99 GLN A O 1
ATOM 731 N N . TYR A 1 100 ? 1.207 -4.912 -1.204 1.00 97.56 100 TYR A N 1
ATOM 732 C CA . TYR A 1 100 ? 1.560 -5.615 0.020 1.00 97.56 100 TYR A CA 1
ATOM 733 C C . TYR A 1 100 ? 1.747 -4.580 1.117 1.00 97.56 100 TYR A C 1
ATOM 735 O O . TYR A 1 100 ? 2.534 -3.648 0.967 1.00 97.56 100 TYR A O 1
ATOM 743 N N . VAL A 1 101 ? 0.970 -4.689 2.190 1.00 97.38 101 VAL A N 1
ATOM 744 C CA . VAL A 1 101 ? 0.876 -3.634 3.201 1.00 97.38 101 VAL A CA 1
ATOM 745 C C . VAL A 1 101 ? 1.011 -4.202 4.603 1.00 97.38 101 VAL A C 1
ATOM 747 O O . VAL A 1 101 ? 0.498 -5.283 4.896 1.00 97.38 101 VAL A O 1
ATOM 750 N N . THR A 1 102 ? 1.630 -3.422 5.481 1.00 97.06 102 THR A N 1
ATOM 751 C CA . THR A 1 102 ? 1.725 -3.695 6.912 1.00 97.06 102 THR A CA 1
ATOM 752 C C . THR A 1 102 ? 1.222 -2.488 7.683 1.00 97.06 102 THR A C 1
ATOM 754 O O . THR A 1 102 ? 1.508 -1.342 7.348 1.00 97.06 102 THR A O 1
ATOM 757 N N . PHE A 1 103 ? 0.470 -2.754 8.739 1.00 96.38 103 PHE A N 1
ATOM 758 C CA . PHE A 1 103 ? -0.067 -1.778 9.662 1.00 96.38 103 PHE A CA 1
ATOM 759 C C . PHE A 1 103 ? 0.514 -2.007 11.052 1.00 96.38 103 PHE A C 1
ATOM 761 O O . PHE A 1 103 ? 0.533 -3.127 11.567 1.00 96.38 103 PHE A O 1
ATOM 768 N N . VAL A 1 104 ? 0.915 -0.916 11.692 1.00 94.44 104 VAL A N 1
ATOM 769 C CA . VAL A 1 104 ? 1.336 -0.869 13.089 1.00 94.44 104 VAL A CA 1
ATOM 770 C C . VAL A 1 104 ? 0.361 0.024 13.837 1.00 94.44 104 VAL A C 1
ATOM 772 O O . VAL A 1 104 ? 0.194 1.196 13.498 1.00 94.44 104 VAL A O 1
ATOM 775 N N . ARG A 1 105 ? -0.300 -0.519 14.860 1.00 91.62 105 ARG A N 1
ATOM 776 C CA . ARG A 1 105 ? -1.198 0.261 15.713 1.00 91.62 105 ARG A CA 1
ATOM 777 C C . ARG A 1 105 ? -0.411 1.342 16.460 1.00 91.62 105 ARG A C 1
ATOM 779 O O . ARG A 1 105 ? 0.534 1.031 17.177 1.00 91.62 105 ARG A O 1
ATOM 786 N N . THR A 1 106 ? -0.834 2.597 16.333 1.00 92.81 106 THR A N 1
ATOM 787 C CA . THR A 1 106 ? -0.236 3.747 17.041 1.00 92.81 106 THR A CA 1
ATOM 788 C C . THR A 1 106 ? -1.148 4.353 18.099 1.00 92.81 106 THR A C 1
ATOM 790 O O . THR A 1 106 ? -0.700 5.156 18.912 1.00 92.81 106 THR A O 1
ATOM 793 N N . GLY A 1 107 ? -2.420 3.959 18.117 1.00 90.31 107 GLY A N 1
ATOM 794 C CA . GLY A 1 107 ? -3.392 4.390 19.110 1.00 90.31 107 GLY A CA 1
ATOM 795 C C . GLY A 1 107 ? -4.614 3.478 19.147 1.00 90.31 107 GLY A C 1
ATOM 796 O O . GLY A 1 107 ? -4.635 2.391 18.564 1.00 90.31 107 GLY A O 1
ATOM 797 N N . HIS A 1 108 ? -5.651 3.922 19.851 1.00 87.94 108 HIS A N 1
ATOM 798 C CA . HIS A 1 108 ? -6.896 3.162 19.967 1.00 87.94 108 HIS A CA 1
ATOM 799 C C . HIS A 1 108 ? -7.596 2.982 18.604 1.00 87.94 108 HIS A C 1
ATOM 801 O O . HIS A 1 108 ? -8.074 1.899 18.275 1.00 87.94 108 HIS A O 1
ATOM 807 N N . ASP A 1 109 ? -7.600 4.030 17.792 1.00 92.88 109 ASP A N 1
ATOM 808 C CA . ASP A 1 109 ? -8.296 4.145 16.509 1.00 92.88 109 ASP A CA 1
ATOM 809 C C . ASP A 1 109 ? -7.342 4.478 15.349 1.00 92.88 109 ASP A C 1
ATOM 811 O O . ASP A 1 109 ? -7.796 4.740 14.240 1.00 92.88 109 ASP A O 1
ATOM 815 N N . THR A 1 110 ? -6.024 4.477 15.581 1.00 94.62 110 THR A N 1
ATOM 816 C CA . THR A 1 110 ? -5.017 4.914 14.601 1.00 94.62 110 THR A CA 1
ATOM 817 C C . THR A 1 110 ? -3.945 3.869 14.327 1.00 94.62 110 THR A C 1
ATOM 819 O O . THR A 1 110 ? -3.512 3.127 15.218 1.00 94.62 110 THR A O 1
ATOM 822 N N . PHE A 1 111 ? -3.492 3.847 13.075 1.00 95.88 111 PHE A N 1
ATOM 823 C CA . PHE A 1 111 ? -2.469 2.946 12.566 1.00 95.88 111 PHE A CA 1
ATOM 824 C C . PHE A 1 111 ? -1.523 3.685 11.623 1.00 95.88 111 PHE A C 1
ATOM 826 O O . PHE A 1 111 ? -1.937 4.571 10.877 1.00 95.88 111 PHE A O 1
ATOM 833 N N . GLN A 1 112 ? -0.265 3.268 11.608 1.00 97.06 112 GLN A N 1
ATOM 834 C CA . GLN A 1 112 ? 0.679 3.596 10.546 1.00 97.06 112 GLN A CA 1
ATOM 835 C C . GLN A 1 112 ? 0.712 2.442 9.560 1.00 97.06 112 GLN A C 1
ATOM 837 O O . GLN A 1 112 ? 0.861 1.295 9.971 1.00 97.06 112 GLN A O 1
ATOM 842 N N . LYS A 1 113 ? 0.548 2.746 8.280 1.00 96.50 113 LYS A N 1
ATOM 843 C CA . LYS A 1 113 ? 0.543 1.806 7.166 1.00 96.50 113 LYS A CA 1
ATOM 844 C C . LYS A 1 113 ? 1.773 2.067 6.310 1.00 96.50 113 LYS A C 1
ATOM 846 O O . LYS A 1 113 ? 1.918 3.151 5.748 1.00 96.50 113 LYS A O 1
ATOM 851 N N . THR A 1 114 ? 2.600 1.050 6.149 1.00 97.56 114 THR A N 1
ATOM 852 C CA . THR A 1 114 ? 3.610 1.000 5.096 1.00 97.56 114 THR A CA 1
ATOM 853 C C . THR A 1 114 ? 3.162 0.009 4.036 1.00 97.56 114 THR A C 1
ATOM 855 O O . THR A 1 114 ? 2.417 -0.933 4.316 1.00 97.56 114 THR A O 1
ATOM 858 N N . GLY A 1 115 ? 3.558 0.229 2.793 1.00 97.12 115 GLY A N 1
ATOM 859 C CA . GLY A 1 115 ? 3.245 -0.714 1.737 1.00 97.12 115 GLY A CA 1
ATOM 860 C C . GLY A 1 115 ? 4.157 -0.586 0.545 1.00 97.12 115 GLY A C 1
ATOM 861 O O . GLY A 1 115 ? 4.811 0.437 0.364 1.00 97.12 115 GLY A O 1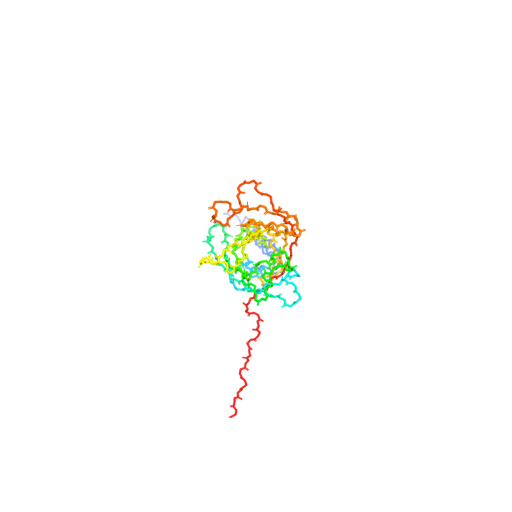
ATOM 862 N N . ILE A 1 116 ? 4.162 -1.629 -0.267 1.00 98.00 116 ILE A N 1
ATOM 863 C CA . ILE A 1 116 ? 4.904 -1.682 -1.513 1.00 98.00 116 ILE A CA 1
ATOM 864 C C . ILE A 1 116 ? 4.076 -2.378 -2.583 1.00 98.00 116 ILE A C 1
ATOM 866 O O . ILE A 1 116 ? 3.302 -3.298 -2.298 1.00 98.00 116 ILE A O 1
ATOM 870 N N . PHE A 1 117 ? 4.210 -1.915 -3.814 1.00 95.88 117 PHE A N 1
ATOM 871 C CA . PHE A 1 117 ? 3.663 -2.567 -4.991 1.00 95.88 117 PHE A CA 1
ATOM 872 C C . PHE A 1 117 ? 4.505 -2.235 -6.211 1.00 95.88 117 PHE A C 1
ATOM 874 O O . PHE A 1 117 ? 5.385 -1.376 -6.163 1.00 95.88 117 PHE A O 1
ATOM 881 N N . TYR A 1 118 ? 4.230 -2.938 -7.301 1.00 95.38 118 TYR A N 1
ATOM 882 C CA . TYR A 1 118 ? 5.084 -2.922 -8.476 1.00 95.38 118 TYR A CA 1
ATOM 883 C C . TYR A 1 118 ? 4.253 -2.769 -9.730 1.00 95.38 118 TYR A C 1
ATOM 885 O O . TYR A 1 118 ? 3.179 -3.370 -9.834 1.00 95.38 118 TYR A O 1
ATOM 893 N N . ALA A 1 119 ? 4.797 -2.047 -10.702 1.00 94.44 119 ALA A N 1
ATOM 894 C CA . ALA A 1 119 ? 4.345 -2.164 -12.075 1.00 94.44 119 ALA A CA 1
ATOM 895 C C . ALA A 1 119 ? 5.376 -2.944 -12.889 1.00 94.44 119 ALA A C 1
ATOM 897 O O . ALA A 1 119 ? 6.591 -2.789 -12.729 1.00 94.44 119 ALA A O 1
ATOM 898 N N . THR A 1 120 ? 4.868 -3.838 -13.727 1.00 93.88 120 THR A N 1
ATOM 899 C CA . THR A 1 120 ? 5.674 -4.770 -14.512 1.00 93.88 120 THR A CA 1
ATOM 900 C C . THR A 1 120 ? 5.389 -4.602 -15.993 1.00 93.88 120 THR A C 1
ATOM 902 O O . THR A 1 120 ? 4.276 -4.246 -16.392 1.00 93.88 120 THR A O 1
ATOM 905 N N . ASN A 1 121 ? 6.396 -4.889 -16.808 1.00 90.25 121 ASN A N 1
ATOM 906 C CA . ASN A 1 121 ? 6.286 -4.939 -18.261 1.00 90.25 121 ASN A CA 1
ATOM 907 C C . ASN A 1 121 ? 6.388 -6.394 -18.750 1.00 90.25 121 ASN A C 1
ATOM 909 O O . ASN A 1 121 ? 6.888 -7.272 -18.038 1.00 90.25 121 ASN A O 1
ATOM 913 N N . SER A 1 122 ? 5.940 -6.683 -19.975 1.00 81.06 122 SER A N 1
ATOM 914 C CA . SER A 1 122 ? 6.035 -8.035 -20.553 1.00 81.06 122 SER A CA 1
ATOM 915 C C . SER A 1 122 ? 7.428 -8.357 -21.112 1.00 81.06 122 SER A C 1
ATOM 917 O O . SER A 1 122 ? 7.554 -9.034 -22.141 1.00 81.06 122 SER A O 1
ATOM 919 N N . ALA A 1 123 ? 8.497 -7.889 -20.454 1.00 74.06 123 ALA A N 1
ATOM 920 C CA . ALA A 1 123 ? 9.862 -8.243 -20.828 1.00 74.06 123 ALA A CA 1
ATOM 921 C C . ALA A 1 123 ? 10.046 -9.773 -20.905 1.00 74.06 123 ALA A C 1
ATOM 923 O O . ALA A 1 123 ? 9.396 -10.555 -20.210 1.00 74.06 123 ALA A O 1
ATOM 924 N N . LYS A 1 124 ? 10.928 -10.227 -21.804 1.00 65.56 124 LYS A N 1
ATOM 925 C CA . LYS A 1 124 ? 11.266 -11.650 -21.983 1.00 65.56 124 LYS A CA 1
ATOM 926 C C . LYS A 1 124 ? 12.641 -11.942 -21.378 1.00 65.56 124 LYS A C 1
ATOM 928 O O . LYS A 1 124 ? 13.533 -11.111 -21.525 1.00 65.56 124 LYS A O 1
ATOM 933 N N . PRO A 1 125 ? 12.859 -13.125 -20.767 1.00 76.19 125 PRO A N 1
ATOM 934 C CA . PRO A 1 125 ? 11.981 -14.306 -20.739 1.00 76.19 125 PRO A CA 1
ATOM 935 C C . PRO A 1 125 ? 10.912 -14.304 -19.632 1.00 76.19 125 PRO A C 1
ATOM 937 O O . PRO A 1 125 ? 10.092 -15.218 -19.595 1.00 76.19 125 PRO A O 1
ATOM 940 N N . ARG A 1 126 ? 10.919 -13.311 -18.738 1.00 78.56 126 ARG A N 1
ATOM 941 C CA . ARG A 1 126 ? 9.947 -13.139 -17.653 1.00 78.56 126 ARG A CA 1
ATOM 942 C C . ARG A 1 126 ? 9.645 -11.656 -17.476 1.00 78.56 126 ARG A C 1
ATOM 944 O O . ARG A 1 126 ? 10.554 -10.851 -17.677 1.00 78.56 126 ARG A O 1
ATOM 951 N N . ALA A 1 127 ? 8.419 -11.347 -17.055 1.00 83.31 127 ALA A N 1
ATOM 952 C CA . ALA A 1 127 ? 8.033 -9.988 -16.704 1.00 83.31 127 ALA A CA 1
ATOM 953 C C . ALA A 1 127 ? 9.057 -9.388 -15.731 1.00 83.31 127 ALA A C 1
ATOM 955 O O . ALA A 1 127 ? 9.472 -10.059 -14.779 1.00 83.31 127 ALA A O 1
ATOM 956 N N . ALA A 1 128 ? 9.485 -8.161 -16.009 1.00 88.31 128 ALA A N 1
ATOM 957 C CA . ALA A 1 128 ? 10.411 -7.424 -15.164 1.00 88.31 128 ALA A CA 1
ATOM 958 C C . ALA A 1 128 ? 9.637 -6.362 -14.385 1.00 88.31 128 ALA A C 1
ATOM 960 O O . ALA A 1 128 ? 8.667 -5.792 -14.893 1.00 88.31 128 ALA A O 1
ATOM 961 N N . VAL A 1 129 ? 10.063 -6.114 -13.148 1.00 93.31 129 VAL A N 1
ATOM 962 C CA . VAL A 1 129 ? 9.627 -4.932 -12.405 1.00 93.31 129 VAL A CA 1
ATOM 963 C C . VAL A 1 129 ? 10.249 -3.733 -13.105 1.00 93.31 129 VAL A C 1
ATOM 965 O O . VAL A 1 129 ? 11.458 -3.689 -13.284 1.00 93.31 129 VAL A O 1
ATOM 968 N N . ALA A 1 130 ? 9.412 -2.810 -13.563 1.00 93.62 130 ALA A N 1
ATOM 969 C CA . ALA A 1 130 ? 9.862 -1.558 -14.162 1.00 93.62 130 ALA A CA 1
ATOM 970 C C . ALA A 1 130 ? 9.787 -0.420 -13.138 1.00 93.62 130 ALA A C 1
ATOM 972 O O . ALA A 1 130 ? 10.647 0.454 -13.107 1.00 93.62 130 ALA A O 1
ATOM 973 N N . TRP A 1 131 ? 8.793 -0.476 -12.247 1.00 95.88 131 TRP A N 1
ATOM 974 C CA . TRP A 1 131 ? 8.531 0.575 -11.272 1.00 95.88 131 TRP A CA 1
ATOM 975 C C . TRP A 1 131 ? 8.222 0.000 -9.900 1.00 95.88 131 TRP A C 1
ATOM 977 O O . TRP A 1 131 ? 7.475 -0.978 -9.775 1.00 95.88 131 TRP A O 1
ATOM 987 N N . ILE A 1 132 ? 8.745 0.668 -8.875 1.00 97.38 132 ILE A N 1
ATOM 988 C CA . ILE A 1 132 ? 8.509 0.355 -7.469 1.00 97.38 132 ILE A CA 1
ATOM 989 C C . ILE A 1 132 ? 7.751 1.515 -6.835 1.00 97.38 132 ILE A C 1
ATOM 991 O O . ILE A 1 132 ? 8.132 2.683 -6.938 1.00 97.38 132 ILE A O 1
ATOM 995 N N . PHE A 1 133 ? 6.677 1.177 -6.139 1.00 96.25 133 PHE A N 1
ATOM 996 C CA . PHE A 1 133 ? 5.781 2.126 -5.505 1.00 96.25 133 PHE A CA 1
ATOM 997 C C . PHE A 1 133 ? 5.746 1.866 -4.007 1.00 96.25 133 PHE A C 1
ATOM 999 O O . PHE A 1 133 ? 5.336 0.792 -3.573 1.00 96.25 133 PHE A O 1
ATOM 1006 N N . VAL A 1 134 ? 6.133 2.858 -3.208 1.00 97.88 134 VAL A N 1
ATOM 1007 C CA . VAL A 1 134 ? 6.189 2.751 -1.745 1.00 97.88 134 VAL A CA 1
ATOM 1008 C C . VAL A 1 134 ? 5.156 3.676 -1.113 1.00 97.88 134 VAL A C 1
ATOM 1010 O O . VAL A 1 134 ? 5.135 4.880 -1.362 1.00 97.88 134 VAL A O 1
ATOM 1013 N N . LEU A 1 135 ? 4.305 3.115 -0.260 1.00 97.00 135 LEU A N 1
ATOM 1014 C CA . LEU A 1 135 ? 3.254 3.816 0.470 1.00 97.00 135 LEU A CA 1
ATOM 1015 C C . LEU A 1 135 ? 3.680 4.068 1.914 1.00 97.00 135 LEU A C 1
ATOM 1017 O O . LEU A 1 135 ? 4.087 3.139 2.610 1.00 97.00 135 LEU A O 1
ATOM 1021 N N . ASN A 1 136 ? 3.483 5.297 2.385 1.00 97.94 136 ASN A N 1
ATOM 1022 C CA . ASN A 1 136 ? 3.609 5.669 3.793 1.00 97.94 136 ASN A CA 1
ATOM 1023 C C . ASN A 1 136 ? 2.372 6.465 4.203 1.00 97.94 136 ASN A C 1
ATOM 1025 O O . ASN A 1 136 ? 2.218 7.624 3.821 1.00 97.94 136 ASN A O 1
ATOM 1029 N N . LEU A 1 137 ? 1.459 5.832 4.935 1.00 97.69 137 LEU A N 1
ATOM 1030 C CA . LEU A 1 137 ? 0.124 6.360 5.200 1.00 97.69 137 LEU A CA 1
ATOM 1031 C C . LEU A 1 137 ? -0.213 6.268 6.693 1.00 97.69 137 LEU A C 1
ATOM 1033 O O . LEU A 1 137 ? 0.101 5.283 7.352 1.00 97.69 137 LEU A O 1
ATOM 1037 N N . ALA A 1 138 ? -0.934 7.251 7.214 1.00 98.06 138 ALA A N 1
ATOM 1038 C CA . ALA A 1 138 ? -1.604 7.182 8.503 1.00 98.06 138 ALA A CA 1
ATOM 1039 C C . ALA A 1 138 ? -3.080 6.839 8.277 1.00 98.06 138 ALA A C 1
ATOM 1041 O O . ALA A 1 138 ? -3.756 7.497 7.486 1.00 98.06 138 ALA A O 1
ATOM 1042 N N . ALA A 1 139 ? -3.579 5.821 8.973 1.00 97.50 139 ALA A N 1
ATOM 1043 C CA . ALA A 1 139 ? -4.974 5.403 8.942 1.00 97.50 139 ALA A CA 1
ATOM 1044 C C . ALA A 1 139 ? -5.663 5.708 10.277 1.00 97.50 139 ALA A C 1
ATOM 1046 O O . ALA A 1 139 ? -5.070 5.535 11.347 1.00 97.50 139 ALA A O 1
ATOM 1047 N N . LYS A 1 140 ? -6.923 6.137 10.217 1.00 97.31 140 LYS A N 1
ATOM 1048 C CA . LYS A 1 140 ? -7.755 6.444 11.380 1.00 97.31 140 LYS A CA 1
ATOM 1049 C C . LYS A 1 140 ? -9.178 5.936 11.172 1.00 97.31 140 LYS A C 1
ATOM 1051 O O . LYS A 1 140 ? -9.811 6.265 10.173 1.00 97.31 140 LYS A O 1
ATOM 1056 N N . PHE A 1 141 ? -9.681 5.171 12.132 1.00 96.25 141 PHE A N 1
ATOM 1057 C CA . PHE A 1 141 ? -11.078 4.753 12.163 1.00 96.25 141 PHE A CA 1
ATOM 1058 C C . PHE A 1 141 ? -11.974 5.954 12.476 1.00 96.25 141 PHE A C 1
ATOM 1060 O O . PHE A 1 141 ? -11.733 6.691 13.433 1.00 96.25 141 PHE A O 1
ATOM 1067 N N . THR A 1 142 ? -13.002 6.150 11.659 1.00 94.62 142 THR A N 1
ATOM 1068 C CA . THR A 1 142 ? -14.093 7.104 11.911 1.00 94.62 142 THR A CA 1
ATOM 1069 C C . THR A 1 142 ? -15.344 6.390 12.424 1.00 94.62 142 THR A C 1
ATOM 1071 O O . THR A 1 142 ? -16.168 7.013 13.087 1.00 94.62 142 THR A O 1
ATOM 1074 N N . ASP A 1 143 ? -15.430 5.079 12.186 1.00 91.56 143 ASP A N 1
ATOM 1075 C CA . ASP A 1 143 ? -16.458 4.140 12.640 1.00 91.56 143 ASP A CA 1
ATOM 1076 C C . ASP A 1 143 ? -15.836 2.720 12.703 1.00 91.56 143 ASP A C 1
ATOM 1078 O O . ASP A 1 143 ? -14.867 2.484 11.982 1.00 91.56 143 ASP A O 1
ATOM 1082 N N . PRO A 1 144 ? -16.315 1.754 13.515 1.00 90.00 144 PRO A N 1
ATOM 1083 C CA . PRO A 1 144 ? -15.804 0.371 13.510 1.00 90.00 144 PRO A CA 1
ATOM 1084 C C . PRO A 1 144 ? -15.649 -0.296 12.127 1.00 90.00 144 PRO A C 1
ATOM 1086 O O . PRO A 1 144 ? -14.754 -1.136 11.947 1.00 90.00 144 PRO A O 1
ATOM 1089 N N . ASP A 1 145 ? -16.472 0.105 11.154 1.00 92.25 145 ASP A N 1
ATOM 1090 C CA . ASP A 1 145 ? -16.478 -0.421 9.786 1.00 92.25 145 ASP A CA 1
ATOM 1091 C C . ASP A 1 145 ? -16.018 0.591 8.725 1.00 92.25 145 ASP A C 1
ATOM 1093 O O . ASP A 1 145 ? -16.110 0.311 7.524 1.00 92.25 145 ASP A O 1
ATOM 1097 N N . ILE A 1 146 ? -15.489 1.747 9.147 1.00 94.31 146 ILE A N 1
ATOM 1098 C CA . ILE A 1 146 ? -14.981 2.795 8.255 1.00 94.31 146 ILE A CA 1
ATOM 1099 C C . ILE A 1 146 ? -13.667 3.359 8.792 1.00 94.31 146 ILE A C 1
ATOM 1101 O O . ILE A 1 146 ? -13.580 3.851 9.920 1.00 94.31 146 ILE A O 1
ATOM 1105 N N . TYR A 1 147 ? -12.637 3.360 7.952 1.00 96.25 147 TYR A N 1
ATOM 1106 C CA . TYR A 1 147 ? -11.413 4.089 8.254 1.00 96.25 147 TYR A CA 1
ATOM 1107 C C . TYR A 1 147 ? -10.948 4.913 7.064 1.00 96.25 147 TYR A C 1
ATOM 1109 O O . TYR A 1 147 ? -11.067 4.519 5.906 1.00 96.25 147 TYR A O 1
ATOM 1117 N N . GLU A 1 148 ? -10.385 6.069 7.369 1.00 97.56 148 GLU A N 1
ATOM 1118 C CA . GLU A 1 148 ? -9.774 6.968 6.403 1.00 97.56 148 GLU A CA 1
ATOM 1119 C C . GLU A 1 148 ? -8.260 6.849 6.489 1.00 97.56 148 GLU A C 1
ATOM 1121 O O . GLU A 1 148 ? -7.704 6.481 7.528 1.00 97.56 148 GLU A O 1
ATOM 1126 N N . TRP A 1 149 ? -7.575 7.166 5.400 1.00 97.19 149 TRP A N 1
ATOM 1127 C CA . TRP A 1 149 ? -6.123 7.193 5.374 1.00 97.19 149 TRP A CA 1
ATOM 1128 C C . TRP A 1 149 ? -5.600 8.357 4.541 1.00 97.19 149 TRP A C 1
ATOM 1130 O O . TRP A 1 149 ? -6.235 8.807 3.588 1.00 97.19 149 TRP A O 1
ATOM 1140 N N . ASN A 1 150 ? -4.426 8.853 4.917 1.00 97.75 150 ASN A N 1
ATOM 1141 C CA . ASN A 1 150 ? -3.701 9.892 4.195 1.00 97.75 150 ASN A CA 1
ATOM 1142 C C . ASN A 1 150 ? -2.190 9.697 4.344 1.00 97.75 150 ASN A C 1
ATOM 1144 O O . ASN A 1 150 ? -1.735 9.081 5.303 1.00 97.75 150 ASN A O 1
ATOM 1148 N N . GLY A 1 151 ? -1.412 10.213 3.402 1.00 97.19 151 GLY A N 1
ATOM 1149 C CA . GLY A 1 151 ? 0.044 10.190 3.464 1.00 97.19 151 GLY A CA 1
ATOM 1150 C C . GLY A 1 151 ? 0.643 10.340 2.079 1.00 97.19 151 GLY A C 1
ATOM 1151 O O . GLY A 1 151 ? 0.168 11.168 1.302 1.00 97.19 151 GLY A O 1
ATOM 1152 N N . THR A 1 152 ? 1.672 9.560 1.766 1.00 97.12 152 THR A N 1
ATOM 1153 C CA . THR A 1 152 ? 2.422 9.692 0.517 1.00 97.12 152 THR A CA 1
ATOM 1154 C C . THR A 1 152 ? 2.580 8.381 -0.241 1.00 97.12 152 THR A C 1
ATOM 1156 O O . THR A 1 152 ? 2.595 7.287 0.331 1.00 97.12 152 THR A O 1
ATOM 1159 N N . LEU A 1 153 ? 2.727 8.539 -1.554 1.00 95.75 153 LEU A N 1
ATOM 1160 C CA . LEU A 1 153 ? 3.227 7.544 -2.484 1.00 95.75 153 LEU A CA 1
ATOM 1161 C C . LEU A 1 153 ? 4.549 8.034 -3.061 1.00 95.75 153 LEU A C 1
ATOM 1163 O O . LEU A 1 153 ? 4.608 9.114 -3.652 1.00 95.75 153 LEU A O 1
ATOM 1167 N N . SER A 1 154 ? 5.575 7.214 -2.904 1.00 96.81 154 SER A N 1
ATOM 1168 C CA . SER A 1 154 ? 6.897 7.398 -3.482 1.00 96.81 154 SER A CA 1
ATOM 1169 C C . SER A 1 154 ? 7.064 6.465 -4.677 1.00 96.81 154 SER A C 1
ATOM 1171 O O . SER A 1 154 ? 6.740 5.282 -4.578 1.00 96.81 154 SER A O 1
ATOM 1173 N N . VAL A 1 155 ? 7.576 6.990 -5.784 1.00 95.94 155 VAL A N 1
ATOM 1174 C CA . VAL A 1 155 ? 7.793 6.253 -7.034 1.00 95.94 155 VAL A CA 1
ATOM 1175 C C . VAL A 1 155 ? 9.285 6.159 -7.312 1.00 95.94 155 VAL A C 1
ATOM 1177 O O . VAL A 1 155 ? 9.983 7.175 -7.280 1.00 95.94 155 VAL A O 1
ATOM 1180 N N . TYR A 1 156 ? 9.745 4.950 -7.602 1.00 97.00 156 TYR A N 1
ATOM 1181 C CA . TYR A 1 156 ? 11.124 4.622 -7.936 1.00 97.00 156 TYR A CA 1
ATOM 1182 C C . TYR A 1 156 ? 11.164 3.815 -9.231 1.00 97.00 156 TYR A C 1
ATOM 1184 O O . TYR A 1 156 ? 10.203 3.118 -9.568 1.00 97.00 156 TYR A O 1
ATOM 1192 N N . SER A 1 157 ? 12.284 3.911 -9.938 1.00 95.56 157 SER A N 1
ATOM 1193 C CA . SER A 1 157 ? 12.545 3.117 -11.134 1.00 95.56 157 SER A CA 1
ATOM 1194 C C . SER A 1 157 ? 13.331 1.861 -10.776 1.00 95.56 157 SER A C 1
ATOM 1196 O O . SER A 1 157 ? 14.301 1.960 -10.033 1.00 95.56 157 SER A O 1
ATOM 1198 N N . ALA A 1 158 ? 12.945 0.713 -11.326 1.00 94.75 158 ALA A N 1
ATOM 1199 C CA . ALA A 1 158 ? 13.683 -0.553 -11.201 1.00 94.75 158 ALA A CA 1
ATOM 1200 C C . ALA A 1 158 ? 14.429 -0.937 -12.491 1.00 94.75 158 ALA A C 1
ATOM 1202 O O . ALA A 1 158 ? 14.877 -2.068 -12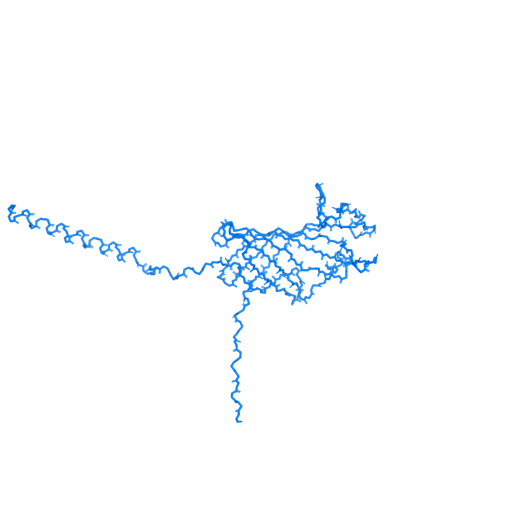.660 1.00 94.75 158 ALA A O 1
ATOM 1203 N N . VAL A 1 159 ? 14.473 -0.016 -13.458 1.00 92.69 159 VAL A N 1
ATOM 1204 C CA . VAL A 1 159 ? 15.229 -0.140 -14.708 1.00 92.69 159 VAL A CA 1
ATOM 1205 C C . VAL A 1 159 ? 15.727 1.237 -15.155 1.00 92.69 159 VAL A C 1
ATOM 1207 O O . VAL A 1 159 ? 15.344 2.273 -14.615 1.00 92.69 159 VAL A O 1
ATOM 1210 N N . GLU A 1 160 ? 16.567 1.293 -16.183 1.00 92.94 160 GLU A N 1
ATOM 1211 C CA . GLU A 1 160 ? 16.893 2.569 -16.821 1.00 92.94 160 GLU A CA 1
ATOM 1212 C C . GLU A 1 160 ? 15.750 3.039 -17.740 1.00 92.94 160 GLU A C 1
ATOM 1214 O O . GLU A 1 160 ? 15.349 2.325 -18.664 1.00 92.94 160 GLU A O 1
ATOM 1219 N N . HIS A 1 161 ? 15.286 4.281 -17.562 1.00 90.56 161 HIS A N 1
ATOM 1220 C CA . HIS A 1 161 ? 14.349 4.939 -18.483 1.00 90.56 161 HIS A CA 1
ATOM 1221 C C . HIS A 1 161 ? 14.999 6.160 -19.152 1.00 90.56 161 HIS A C 1
ATOM 1223 O O . HIS A 1 161 ? 14.863 7.294 -18.671 1.00 90.56 161 HIS A O 1
ATOM 1229 N N . PRO A 1 162 ? 15.711 5.973 -20.278 1.00 89.75 162 PRO A N 1
ATOM 1230 C CA . PRO A 1 162 ? 16.234 7.092 -21.049 1.00 89.75 162 PRO A CA 1
ATOM 1231 C C . PRO A 1 162 ? 15.088 7.878 -21.701 1.00 89.75 162 PRO A C 1
ATOM 1233 O O . PRO A 1 162 ? 14.197 7.304 -22.323 1.00 89.75 162 PRO A O 1
ATOM 1236 N N . GLY A 1 163 ? 15.127 9.207 -21.595 1.00 88.12 163 GLY A N 1
ATOM 1237 C CA . GLY A 1 163 ? 14.137 10.088 -22.221 1.00 88.12 163 GLY A CA 1
ATOM 1238 C C . GLY A 1 163 ? 12.742 10.047 -21.590 1.00 88.12 163 GLY A C 1
ATOM 1239 O O . GLY A 1 163 ? 11.767 10.366 -22.270 1.00 88.12 163 GLY A O 1
ATOM 1240 N N . HIS A 1 164 ? 12.631 9.669 -20.313 1.00 92.19 164 HIS A N 1
ATOM 1241 C CA . HIS A 1 164 ? 11.372 9.739 -19.578 1.00 92.19 164 HIS A CA 1
ATOM 1242 C C . HIS A 1 164 ? 10.867 11.191 -19.449 1.00 92.19 164 HIS A C 1
ATOM 1244 O O . HIS A 1 164 ? 11.629 12.149 -19.599 1.00 92.19 164 HIS A O 1
ATOM 1250 N N . VAL A 1 165 ? 9.586 11.386 -19.107 1.00 88.38 165 VAL A N 1
ATOM 1251 C CA . VAL A 1 165 ? 8.978 12.730 -18.964 1.00 88.38 165 VAL A CA 1
ATOM 1252 C C . VAL A 1 165 ? 9.669 13.587 -17.892 1.00 88.38 165 VAL A C 1
ATOM 1254 O O . VAL A 1 165 ? 9.587 14.812 -17.923 1.00 88.38 165 VAL A O 1
ATOM 1257 N N . PHE A 1 166 ? 10.379 12.935 -16.966 1.00 88.69 166 PHE A N 1
ATOM 1258 C CA . PHE A 1 166 ? 11.183 13.549 -15.906 1.00 88.69 166 PHE A CA 1
ATOM 1259 C C . PHE A 1 166 ? 12.694 13.548 -16.194 1.00 88.69 166 PHE A C 1
ATOM 1261 O O . PHE A 1 166 ? 13.493 13.820 -15.303 1.00 88.69 166 PHE A O 1
ATOM 1268 N N . GLY A 1 167 ? 13.100 13.274 -17.435 1.00 90.31 167 GLY A N 1
ATOM 1269 C CA . GLY A 1 167 ? 14.498 13.155 -17.845 1.00 90.31 167 GLY A CA 1
ATOM 1270 C C . GLY A 1 167 ? 14.982 11.707 -17.885 1.00 90.31 167 GLY A C 1
ATOM 1271 O O . GLY A 1 167 ? 14.190 10.779 -17.987 1.00 90.31 167 GLY A O 1
ATOM 1272 N N . ASN A 1 168 ? 16.297 11.500 -17.844 1.00 91.62 168 ASN A N 1
ATOM 1273 C CA . ASN A 1 168 ? 16.855 10.151 -17.767 1.00 91.62 168 ASN A CA 1
ATOM 1274 C C . ASN A 1 168 ? 16.751 9.653 -16.328 1.00 91.62 168 ASN A C 1
ATOM 1276 O O . ASN A 1 168 ? 17.345 10.257 -15.433 1.00 91.62 168 ASN A O 1
ATOM 1280 N N . LEU A 1 169 ? 16.013 8.567 -16.122 1.00 94.12 169 LEU A N 1
ATOM 1281 C CA . LEU A 1 169 ? 15.863 7.953 -14.809 1.00 94.12 169 LEU A CA 1
ATOM 1282 C C . LEU A 1 169 ? 16.802 6.746 -14.715 1.00 94.12 169 LEU A C 1
ATOM 1284 O O . LEU A 1 169 ? 16.711 5.862 -15.573 1.00 94.12 169 LEU A O 1
ATOM 1288 N N . PRO A 1 170 ? 17.725 6.721 -13.740 1.00 94.75 170 PRO A N 1
ATOM 1289 C CA . PRO A 1 170 ? 18.569 5.560 -13.512 1.00 94.75 170 PRO A CA 1
ATOM 1290 C C . PRO A 1 170 ? 17.764 4.428 -12.871 1.00 94.75 170 PRO A C 1
ATOM 1292 O O . PRO A 1 170 ? 16.744 4.674 -12.226 1.00 94.75 170 PRO A O 1
ATOM 1295 N N . ASP A 1 171 ? 18.282 3.214 -13.002 1.00 95.69 171 ASP A N 1
ATOM 1296 C CA . ASP A 1 171 ? 17.855 2.079 -12.192 1.00 95.69 171 ASP A CA 1
ATOM 1297 C C . ASP A 1 171 ? 18.198 2.324 -10.709 1.00 95.69 171 ASP A C 1
ATOM 1299 O O . ASP A 1 171 ? 19.344 2.666 -10.376 1.00 95.69 171 ASP A O 1
ATOM 1303 N N . GLN A 1 172 ? 17.188 2.215 -9.843 1.00 97.44 172 GLN A N 1
ATOM 1304 C CA . GLN A 1 172 ? 17.280 2.425 -8.397 1.00 97.44 172 GLN A CA 1
ATOM 1305 C C . GLN A 1 172 ? 17.165 1.121 -7.592 1.00 97.44 172 GLN A C 1
ATOM 1307 O O . GLN A 1 172 ? 17.124 1.217 -6.371 1.00 97.44 172 GLN A O 1
ATOM 1312 N N . ASP A 1 173 ? 17.099 -0.041 -8.247 1.00 96.56 173 ASP A N 1
ATOM 1313 C CA . ASP A 1 173 ? 17.101 -1.395 -7.664 1.00 96.56 173 ASP A CA 1
ATOM 1314 C C . ASP A 1 173 ? 18.201 -2.218 -8.363 1.00 96.56 173 ASP A C 1
ATOM 1316 O O . ASP A 1 173 ? 17.948 -3.140 -9.142 1.00 96.56 173 ASP A O 1
ATOM 1320 N N . GLN A 1 174 ? 19.463 -1.816 -8.170 1.00 95.38 174 GLN A N 1
ATOM 1321 C CA . GLN A 1 174 ? 20.589 -2.367 -8.935 1.00 95.38 174 GLN A CA 1
ATOM 1322 C C . GLN A 1 174 ? 20.964 -3.787 -8.511 1.00 95.38 174 GLN A C 1
ATOM 1324 O O . GLN A 1 174 ? 21.594 -4.515 -9.289 1.00 95.38 174 GLN A O 1
ATOM 1329 N N . ASP A 1 175 ? 20.633 -4.181 -7.281 1.00 94.88 175 ASP A N 1
ATOM 1330 C CA . ASP A 1 175 ? 20.834 -5.548 -6.805 1.00 94.88 175 ASP A CA 1
ATOM 1331 C C . ASP A 1 175 ? 19.668 -6.492 -7.163 1.00 94.88 175 ASP A C 1
ATOM 1333 O O . ASP A 1 175 ? 19.856 -7.717 -7.176 1.00 94.88 175 ASP A O 1
ATOM 1337 N N . GLY A 1 176 ? 18.526 -5.935 -7.581 1.00 91.62 176 GLY A N 1
ATOM 1338 C CA . GLY A 1 176 ? 17.368 -6.653 -8.094 1.00 91.62 176 GLY A CA 1
ATOM 1339 C C . GLY A 1 176 ? 16.585 -7.385 -7.008 1.00 91.62 176 GLY A C 1
ATOM 1340 O O . GLY A 1 176 ? 15.988 -8.435 -7.294 1.00 91.62 176 GLY A O 1
ATOM 1341 N N . ASP A 1 177 ? 16.629 -6.901 -5.766 1.00 94.56 177 ASP A N 1
ATOM 1342 C CA . ASP A 1 177 ? 15.899 -7.473 -4.636 1.00 94.56 177 ASP A CA 1
ATOM 1343 C C . ASP A 1 177 ? 14.428 -7.018 -4.567 1.00 94.56 177 ASP A C 1
ATOM 1345 O O . ASP A 1 177 ? 13.624 -7.605 -3.828 1.00 94.56 177 ASP A O 1
ATOM 1349 N N . GLY A 1 178 ? 14.045 -6.057 -5.414 1.00 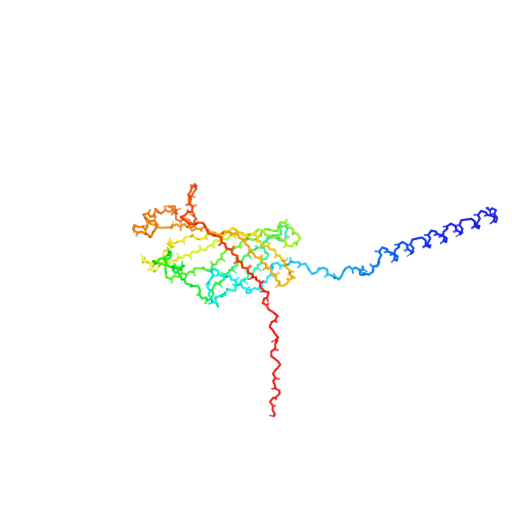92.75 178 GLY A N 1
ATOM 1350 C CA . GLY A 1 178 ? 12.702 -5.496 -5.488 1.00 92.75 178 GLY A CA 1
ATOM 1351 C C . GLY A 1 178 ? 12.491 -4.293 -4.572 1.00 92.75 178 GLY A C 1
ATOM 1352 O O . GLY A 1 178 ? 11.346 -3.883 -4.377 1.00 92.75 178 GLY A O 1
ATOM 1353 N N . LEU A 1 179 ? 13.540 -3.724 -3.984 1.00 96.69 179 LEU A N 1
ATOM 1354 C CA . LEU A 1 179 ? 13.487 -2.531 -3.148 1.00 96.69 179 LEU A CA 1
ATOM 1355 C C . LEU A 1 179 ? 14.382 -1.432 -3.734 1.00 96.69 179 LEU A C 1
ATOM 1357 O O . LEU A 1 179 ? 15.372 -1.710 -4.395 1.00 96.69 179 LEU A O 1
ATOM 1361 N N . PRO A 1 180 ? 14.071 -0.148 -3.482 1.00 97.00 180 PRO A N 1
ATOM 1362 C CA . PRO A 1 180 ? 15.012 0.909 -3.813 1.00 97.00 180 PRO A CA 1
ATOM 1363 C C . PRO A 1 180 ? 16.294 0.775 -2.977 1.00 97.00 180 PRO A C 1
ATOM 1365 O O . PRO A 1 180 ? 16.213 0.687 -1.746 1.00 97.00 180 PRO A O 1
ATOM 1368 N N . ASP A 1 181 ? 17.454 0.845 -3.631 1.00 97.44 181 ASP A N 1
ATOM 1369 C CA . ASP A 1 181 ? 18.774 0.774 -3.003 1.00 97.44 181 ASP A CA 1
ATOM 1370 C C . ASP A 1 181 ? 18.957 1.851 -1.914 1.00 97.44 181 ASP A C 1
ATOM 1372 O O . ASP A 1 181 ? 18.375 2.946 -1.949 1.00 97.44 181 ASP A O 1
ATOM 1376 N N . GLU A 1 182 ? 19.836 1.582 -0.945 1.00 95.69 182 GLU A N 1
ATOM 1377 C CA . GLU A 1 182 ? 20.113 2.515 0.150 1.00 95.69 182 GLU A CA 1
ATOM 1378 C C . GLU A 1 182 ? 20.564 3.898 -0.366 1.00 95.69 182 GLU A C 1
ATOM 1380 O O . GLU A 1 182 ? 21.492 4.040 -1.162 1.00 95.69 182 GLU A O 1
ATOM 1385 N N . GLY A 1 183 ? 19.909 4.955 0.127 1.00 95.06 183 GLY A N 1
ATOM 1386 C CA . GLY A 1 183 ? 20.218 6.345 -0.222 1.00 95.06 183 GLY A CA 1
ATOM 1387 C C . GLY A 1 183 ? 19.506 6.873 -1.471 1.00 95.06 183 GLY A C 1
ATOM 1388 O O . GLY A 1 183 ? 19.531 8.087 -1.701 1.00 95.06 183 GLY A O 1
ATOM 1389 N N . GLN A 1 184 ? 18.815 6.017 -2.231 1.00 96.06 184 GLN A N 1
ATOM 1390 C CA . GLN A 1 184 ? 18.010 6.435 -3.378 1.00 96.06 184 GLN A CA 1
ATOM 1391 C C . GLN A 1 184 ? 16.856 7.353 -2.953 1.00 96.06 184 GLN A C 1
ATOM 1393 O O . GLN A 1 184 ? 16.161 7.122 -1.961 1.00 96.06 184 GLN A O 1
ATOM 1398 N N . GLN A 1 185 ? 16.641 8.421 -3.723 1.00 96.19 185 GLN A N 1
ATOM 1399 C CA . GLN A 1 185 ? 15.513 9.336 -3.538 1.00 96.19 185 GLN A CA 1
ATOM 1400 C C . GLN A 1 185 ? 14.399 9.004 -4.533 1.00 96.19 185 GLN A C 1
ATOM 1402 O O . GLN A 1 185 ? 14.701 8.627 -5.665 1.00 96.19 185 GLN A O 1
ATOM 1407 N N . PRO A 1 186 ? 13.120 9.156 -4.151 1.00 96.62 186 PRO A N 1
ATOM 1408 C CA . PRO A 1 186 ? 12.026 8.895 -5.071 1.00 96.62 186 PRO A CA 1
ATOM 1409 C C . PRO A 1 186 ? 12.047 9.883 -6.237 1.00 96.62 186 PRO A C 1
ATOM 1411 O O . PRO A 1 186 ? 12.283 11.078 -6.051 1.00 96.62 186 PRO A O 1
ATOM 1414 N N . ILE A 1 187 ? 11.728 9.387 -7.429 1.00 95.19 187 ILE A N 1
ATOM 1415 C CA . ILE A 1 187 ? 11.542 10.192 -8.646 1.00 95.19 187 ILE A CA 1
ATOM 1416 C C . ILE A 1 187 ? 10.372 11.152 -8.452 1.00 95.19 187 ILE A C 1
ATOM 1418 O O . ILE A 1 187 ? 10.421 12.314 -8.852 1.00 95.19 187 ILE A O 1
ATOM 1422 N N . LEU A 1 188 ? 9.318 10.652 -7.810 1.00 93.75 188 LEU A N 1
ATOM 1423 C CA . LEU A 1 188 ? 8.125 11.407 -7.477 1.00 93.75 188 LEU A CA 1
ATOM 1424 C C . LEU A 1 188 ? 7.640 11.009 -6.086 1.00 93.75 188 LEU A C 1
ATOM 1426 O O . LEU A 1 188 ? 7.563 9.827 -5.762 1.00 93.75 188 LEU A O 1
ATOM 1430 N N . CYS A 1 189 ? 7.270 12.002 -5.282 1.00 95.12 189 CYS A N 1
ATOM 1431 C CA . CYS A 1 189 ? 6.571 11.802 -4.020 1.00 95.12 189 CYS A CA 1
ATOM 1432 C C . CYS A 1 189 ? 5.289 12.631 -4.047 1.00 95.12 189 CYS A C 1
ATOM 1434 O O . CYS A 1 189 ? 5.342 13.859 -4.140 1.00 95.12 189 CYS A O 1
ATOM 1436 N N . MET A 1 190 ? 4.138 11.965 -4.011 1.00 93.50 190 MET A N 1
ATOM 1437 C CA . MET A 1 190 ? 2.832 12.608 -4.144 1.00 93.50 190 MET A CA 1
ATOM 1438 C C . MET A 1 190 ? 1.918 12.276 -2.965 1.00 93.50 190 MET A C 1
ATOM 1440 O O . MET A 1 190 ? 1.966 11.159 -2.442 1.00 93.50 190 MET A O 1
ATOM 1444 N N . PRO A 1 191 ? 1.072 13.225 -2.530 1.00 95.00 191 PRO A N 1
ATOM 1445 C CA . PRO A 1 191 ? 0.111 12.957 -1.478 1.00 95.00 191 PRO A CA 1
ATOM 1446 C C . PRO A 1 191 ? -0.965 11.986 -1.971 1.00 95.00 191 PRO A C 1
ATOM 1448 O O . PRO A 1 191 ? -1.462 12.096 -3.094 1.00 95.00 191 PRO A O 1
ATOM 1451 N N . MET A 1 192 ? -1.369 11.071 -1.097 1.00 93.50 192 MET A N 1
ATOM 1452 C CA . MET A 1 192 ? -2.504 10.187 -1.320 1.00 93.50 192 MET A CA 1
ATOM 1453 C C . MET A 1 192 ? -3.460 10.219 -0.139 1.00 93.50 192 MET A C 1
ATOM 1455 O O . MET A 1 192 ? -3.055 10.411 1.010 1.00 93.50 192 MET A O 1
ATOM 1459 N N . ASN A 1 193 ? -4.732 9.977 -0.424 1.00 95.62 193 ASN A N 1
ATOM 1460 C CA . ASN A 1 193 ? -5.752 9.802 0.591 1.00 95.62 193 ASN A CA 1
ATOM 1461 C C . ASN A 1 193 ? -6.850 8.863 0.096 1.00 95.62 193 ASN A C 1
ATOM 1463 O O . ASN A 1 193 ? -7.022 8.640 -1.102 1.00 95.62 193 ASN A O 1
ATOM 1467 N N . GLY A 1 194 ? -7.632 8.344 1.026 1.00 94.88 194 GLY A N 1
ATOM 1468 C CA . GLY A 1 194 ? -8.770 7.518 0.682 1.00 94.88 194 GLY A CA 1
ATOM 1469 C C . GLY A 1 194 ? -9.562 7.088 1.895 1.00 94.88 194 GLY A C 1
ATOM 1470 O O . GLY A 1 194 ? -9.257 7.448 3.034 1.00 94.88 194 GLY A O 1
ATOM 1471 N N . VAL A 1 195 ? -10.598 6.314 1.615 1.00 95.75 195 VAL A N 1
ATOM 1472 C CA . VAL A 1 195 ? -11.501 5.761 2.613 1.00 95.75 195 VAL A CA 1
ATOM 1473 C C . VAL A 1 195 ? -11.687 4.279 2.344 1.00 95.75 195 VAL A C 1
ATOM 1475 O O . VAL A 1 195 ? -11.637 3.808 1.205 1.00 95.75 195 VAL A O 1
ATOM 1478 N N . CYS A 1 196 ? -11.857 3.533 3.421 1.00 95.25 196 CYS A N 1
ATOM 1479 C CA . CYS A 1 196 ? -12.093 2.112 3.389 1.00 95.25 196 CYS A CA 1
ATOM 1480 C C . CYS A 1 196 ? -13.378 1.785 4.136 1.00 95.25 196 CYS A C 1
ATOM 1482 O O . CYS A 1 196 ? -13.623 2.318 5.216 1.00 95.25 196 CYS A O 1
ATOM 1484 N N . HIS A 1 197 ? -14.155 0.865 3.572 1.00 94.25 197 HIS A N 1
ATOM 1485 C CA . HIS A 1 197 ? -15.399 0.367 4.155 1.00 94.25 197 HIS A CA 1
ATOM 1486 C C . HIS A 1 197 ? -15.341 -1.149 4.275 1.00 94.25 197 HIS A C 1
ATOM 1488 O O . HIS A 1 197 ? -14.837 -1.823 3.372 1.00 94.25 197 HIS A O 1
ATOM 1494 N N . ARG A 1 198 ? -15.842 -1.707 5.376 1.00 92.88 198 ARG A N 1
ATOM 1495 C CA . ARG A 1 198 ? -15.827 -3.158 5.576 1.00 92.88 198 ARG A CA 1
ATOM 1496 C C . ARG A 1 198 ? -16.762 -3.863 4.587 1.00 92.88 198 ARG A C 1
ATOM 1498 O O . ARG A 1 198 ? -17.917 -3.478 4.407 1.00 92.88 198 ARG A O 1
ATOM 1505 N N . ILE A 1 199 ? -16.275 -4.940 3.968 1.00 86.81 199 ILE A N 1
ATOM 1506 C CA . ILE A 1 199 ? -17.098 -5.830 3.138 1.00 86.81 199 ILE A CA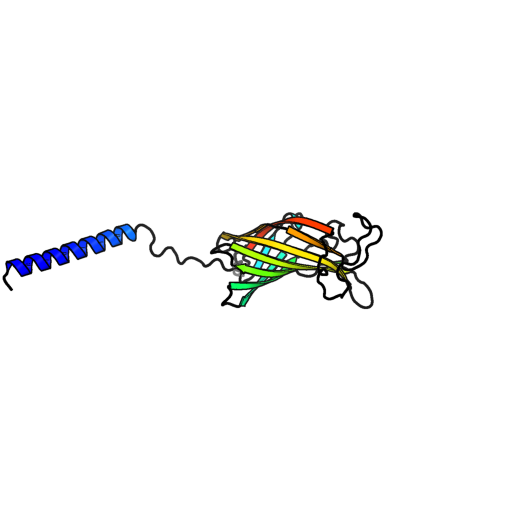 1
ATOM 1507 C C . ILE A 1 199 ? -17.938 -6.710 4.068 1.00 86.81 199 ILE A C 1
ATOM 1509 O O . ILE A 1 199 ? -17.398 -7.399 4.930 1.00 86.81 199 ILE A O 1
ATOM 1513 N N . GLY A 1 200 ? -19.259 -6.694 3.884 1.00 71.06 200 GLY A N 1
ATOM 1514 C CA . GLY A 1 200 ? -20.215 -7.415 4.738 1.00 71.06 200 GLY A CA 1
ATOM 1515 C C . GLY A 1 200 ? -21.470 -6.614 5.093 1.00 71.06 200 GLY A C 1
ATOM 1516 O O . GLY A 1 200 ? -22.411 -7.178 5.637 1.00 71.06 200 GLY A O 1
ATOM 1517 N N . LEU A 1 201 ? -21.509 -5.325 4.736 1.00 60.56 201 LEU A N 1
ATOM 1518 C CA . LEU A 1 201 ? -22.651 -4.429 4.963 1.00 60.56 201 LEU A CA 1
ATOM 1519 C C . LEU A 1 201 ? -23.652 -4.373 3.793 1.00 60.56 201 LEU A C 1
ATOM 1521 O O . LEU A 1 201 ? -24.601 -3.593 3.834 1.00 60.56 201 LEU A O 1
ATOM 1525 N N . LEU A 1 202 ? -23.462 -5.172 2.736 1.00 56.69 202 LEU A N 1
ATOM 1526 C CA . LEU A 1 202 ? -24.445 -5.260 1.654 1.00 56.69 202 LEU A CA 1
ATOM 1527 C C . LEU A 1 202 ? -25.628 -6.113 2.134 1.00 56.69 202 LEU A C 1
ATOM 1529 O O . LEU A 1 202 ? -25.403 -7.264 2.519 1.00 56.69 202 LEU A O 1
ATOM 1533 N N . PRO A 1 203 ? -26.869 -5.591 2.133 1.00 59.88 203 PRO A N 1
ATOM 1534 C CA . PRO A 1 203 ? -28.017 -6.364 2.578 1.00 59.88 203 PRO A CA 1
ATOM 1535 C C . PRO A 1 203 ? -28.153 -7.609 1.691 1.00 59.88 203 PRO A C 1
ATOM 1537 O O . PRO A 1 203 ? -28.150 -7.476 0.462 1.00 59.88 203 PRO A O 1
ATOM 1540 N N . PRO A 1 204 ? -28.249 -8.820 2.272 1.00 69.25 204 PRO A N 1
ATOM 1541 C CA . PRO A 1 204 ? -28.528 -10.004 1.479 1.00 69.25 204 PRO A CA 1
ATOM 1542 C C . PRO A 1 204 ? -29.868 -9.807 0.766 1.00 69.25 204 PRO A C 1
ATOM 1544 O O . PRO A 1 204 ? -30.819 -9.282 1.346 1.00 69.25 204 PRO A O 1
ATOM 1547 N N . CYS A 1 205 ? -29.968 -10.227 -0.494 1.00 77.00 205 CYS A N 1
ATOM 1548 C CA . CYS A 1 205 ? -31.278 -10.372 -1.110 1.00 77.00 205 CYS A CA 1
ATOM 1549 C C . CYS A 1 205 ? -32.007 -11.533 -0.420 1.00 77.00 205 CYS A C 1
ATOM 1551 O O . CYS A 1 205 ? -31.471 -12.642 -0.342 1.00 77.00 205 CYS A O 1
ATOM 1553 N N . GLU A 1 206 ? -33.226 -11.307 0.062 1.00 81.25 206 GLU A N 1
ATOM 1554 C CA . GLU A 1 206 ? -34.105 -12.426 0.388 1.00 81.25 206 GLU A CA 1
ATOM 1555 C C . GLU A 1 206 ? -34.654 -12.995 -0.928 1.00 81.25 206 GLU A C 1
ATOM 1557 O O . GLU A 1 206 ? -35.204 -12.236 -1.737 1.00 81.25 206 GLU A O 1
ATOM 1562 N N . PRO A 1 207 ? -34.492 -14.302 -1.201 1.00 80.62 207 PRO A N 1
ATOM 1563 C CA . PRO A 1 207 ? -35.061 -14.895 -2.399 1.00 80.62 207 PRO A CA 1
ATOM 1564 C C . PRO A 1 207 ? -36.582 -14.744 -2.357 1.00 80.62 207 PRO A C 1
ATOM 1566 O O . PRO A 1 207 ? -37.233 -15.145 -1.393 1.00 80.62 207 PRO A O 1
ATOM 1569 N N . THR A 1 208 ? -37.163 -14.173 -3.413 1.00 81.12 208 THR A N 1
ATOM 1570 C CA . THR A 1 208 ? -38.619 -14.140 -3.558 1.00 81.12 208 THR A CA 1
ATOM 1571 C C . THR A 1 208 ? -39.119 -15.584 -3.676 1.00 81.12 208 THR A C 1
ATOM 1573 O O . THR A 1 208 ? -38.606 -16.312 -4.532 1.00 81.12 208 THR A O 1
ATOM 1576 N N . PRO A 1 209 ? -40.080 -16.033 -2.846 1.00 76.88 209 PRO A N 1
ATOM 1577 C CA . PRO A 1 209 ? -40.649 -17.370 -2.971 1.00 76.88 209 PRO A CA 1
ATOM 1578 C C . PRO A 1 209 ? -41.175 -17.579 -4.393 1.00 76.88 209 PRO A C 1
ATOM 1580 O O . PRO A 1 209 ? -41.963 -16.771 -4.887 1.00 76.88 209 PRO A O 1
ATOM 1583 N N . ILE A 1 210 ? -40.718 -18.640 -5.058 1.00 73.75 210 ILE A N 1
ATOM 1584 C CA . ILE A 1 210 ? -41.259 -19.039 -6.360 1.00 73.75 210 ILE A CA 1
ATOM 1585 C C . ILE A 1 210 ? -42.628 -19.703 -6.096 1.00 73.75 210 ILE A C 1
ATOM 1587 O O . ILE A 1 210 ? -42.674 -20.581 -5.229 1.00 73.75 210 ILE A O 1
ATOM 1591 N N . PRO A 1 211 ? -43.718 -19.275 -6.770 1.00 73.50 211 PRO A N 1
ATOM 1592 C CA . PRO A 1 211 ? -45.047 -19.881 -6.641 1.00 73.50 211 PRO A CA 1
ATOM 1593 C C . PRO A 1 211 ? -45.101 -21.362 -7.025 1.00 73.50 211 PRO A C 1
ATOM 1595 O O . PRO A 1 211 ? -44.362 -21.762 -7.955 1.00 73.50 211 PRO A O 1
#

Secondary structure (DSSP, 8-state):
--HHHHHHHHHHHHHHHHHHHHHHHHHTTTTSS-S--------EEEEEE-GGG-TT-EEEEEEEEEETTTTEEEEEEEESS--TTTTTTSTT--EEPPEEEEEEE-SSSEEEEEEEEEEEE--SSS-EEEEEEEEEEEEEEEETTEEEEEEEEEEEESS-EEEETTEEEPPS-SS-SSSPPTTPPPSEEEEEEEEEEETT-SPPPPPPPP-

Foldseek 3Di:
DDPVVVVVVVVVVVVVVVCVVVVCCVVCPDPVVPDPPLQLAPAAKKKKDWCQQPPPKIWIWHWDAPDPVQSKIKTWIGTPDHDLCSVVQNVQFDDKDIKTKMWGDPDRFKIWIKIKIFTWHCDPPHIAGFKIKIDTKMWGDPDSFKIKIKDKIFIAGQDWDDPHPLHTHHHQNVVRPRDGDPPDGGSDIDMIIIMMGHPPPDDDDDDDDDD

Radius of gyration: 28.09 Å; chains: 1; bounding box: 66×33×98 Å